Protein 1V72 (pdb70)

Solvent-accessible surface area: 14815 Å² total; per-residue (Å²): 192,105,53,49,60,33,3,24,11,3,94,96,33,51,28,4,98,78,0,46,110,16,40,101,156,42,73,85,62,184,46,35,69,96,16,102,15,154,19,3,36,7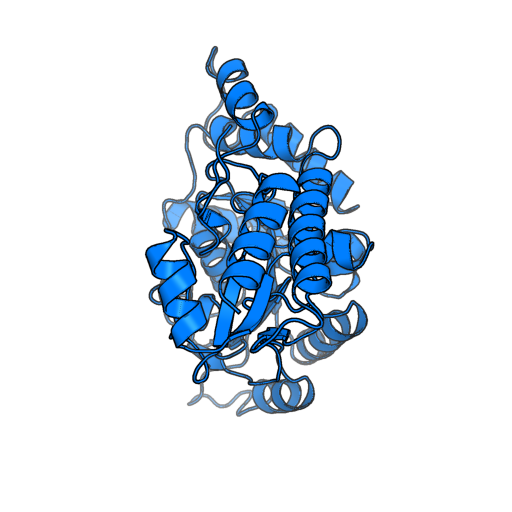1,0,86,144,39,0,37,126,38,0,109,108,118,13,66,4,13,5,0,46,65,24,41,2,0,4,0,1,0,0,1,11,23,11,49,62,167,0,2,0,1,0,12,42,47,5,54,6,57,83,96,13,140,28,10,0,66,152,32,3,102,50,2,108,23,23,49,0,94,12,114,56,8,38,12,55,44,82,97,0,114,66,41,2,154,56,132,102,67,49,134,166,43,44,38,20,12,0,0,5,0,12,0,2,0,31,42,3,16,2,2,58,60,115,65,0,79,24,3,3,79,14,2,169,95,45,104,11,15,0,0,0,6,0,24,21,0,1,3,0,5,31,54,62,66,21,28,20,0,73,0,0,62,110,6,18,4,39,0,0,4,0,2,0,44,46,4,0,2,84,48,0,9,0,0,0,0,14,53,57,93,31,19,94,63,0,48,157,68,25,110,218,38,67,35,40,34,52,140,4,36,60,14,0,0,11,0,20,10,0,15,52,114,81,5,10,30,89,4,0,122,104,2,19,60,5,0,94,111,0,7,66,13,0,127,78,40,45,34,20,44,38,55,69,63,12,77,1,2,3,1,23,0,114,1,72,65,77,8,15,87,35,0,68,191,34,43,8,27,17,79,69,71,157,91,31,120,54,13,0,34,0,3,1,10,20,49,22,45,38,120,2,0,58,49,0,5,64,46,0,107,129,30,74

Organism: Pseudomonas putida (NCBI:txid303)

Radius of gyration: 20.49 Å; Cα contacts (8 Å, |Δi|>4): 713; chains: 1; bounding box: 43×57×58 Å

CATH classification: 3.90.1150.10 (+1 more: 3.40.640.10)

Sequence (345 aa):
RPPALGFSSDNIAGASPEVAQALVKHSSGQAGPYGTDELTAQVKRKFCEIFERDVEVFLVPTGTAANALCLSAMTPPWGNIYCHPASHINNDECGAPEFFSNGAKLMTVDGPAAKLDIVRLRERTREKVGDVHTTQPACVSITQATEVGSIYTLDEIEAIGDVCKSSSLGLHMDGSRFANALVSLGCSPAEMTWKAGVDALSFGATKNGVLAAEAIVLFNTSLATEMSYRRKRAGHLSSKMRFLSAQIDAYLTDDLWLRNARKANAAAQRLAQGLEGLGGVEVLGGTEANILFCRLDSAMIDALLKAGFGFYHDRWGPNVVRFVTSFATTAEDVDHLLNQVRLAA

B-factor: mean 27.06, std 9.03, range [12.06, 64.71]

Secondary structure (DSSP, 8-state):
-----B-S-GGG----HHHHHHHHHTTSS---STT-SHHHHHHHHHHHHHHTS--EEEEES-HHHHHHHHHHTS--TTEEEEE-TTSHHHHSSTTHHHHHTTS-EEEE---GGG---HHHHHHHTTSSTT-TTS-EEEEEEEESS-TTS----HHHHHHHHHHHHHTT-EEEEEETTHHHHHHHHT--TTTTTGGGT--EEEE--GGGT-SS-EEEEESSGGGHHHHHHHHHHTT---SSTHHHHHHHHHHTSTTHHHHHHHHHHHHHHHHHHHHTT-TTEEEES---SSEEEEEE-HHHHHHHHHTT-B-B-SSSSTTEEEEE--TT--HHHHHHHHHHHHHT-

Nearest PDB structures (foldseek):
  1v72-assembly1_A  TM=1.003E+00  e=9.210E-71  Pseudomonas putida
  7yvr-assembly1_C  TM=9.903E-01  e=6.625E-50  Neptunomonas marina
  5vye-assembly1_C  TM=9.706E-01  e=5.895E-38  Pseudomonas putida
  1svv-assembly1_B  TM=9.310E-01  e=5.038E-29  Leishmania major
  8pum-assembly1_A  TM=8.779E-01  e=5.333E-22  Mus musculus

Foldseek 3Di:
DDFDQEFAALLVDAFDPLQVVLCVVPVDDDAFWLQPGDLSVVLQVLVCVQQVHNKDKDKFFDLLLLVLLVLLLFAALLAEEEAACPACCNPPSVNSNCVLNVHHYYDHAHDPPRFHDLVSLLVVQPPCDPPPVHRHYTAYEGEAVGPQQHHQALVRLLSVLCSCVVSVHAYEYSPLVVLQRCLLNVDGSNSSAVVSRHAWYFAHCSSQGFHTMIMIIGPVCVSVVVSVCSCVVVVTRGTHCVSNSSNSVSCSPPVNSNLLQCQLLVLQQLLVVLQPDAPQWAWDDDSSGNKTKIAGDPQLVVLSVVVVHHWDQPPDDHRITMGGGGSPNDNVSSVVSSVSSRVRD

Structure (mmCIF, N/CA/C/O backbone):
data_1V72
#
_entry.id   1V72
#
_cell.length_a   95.489
_cell.length_b   95.489
_cell.length_c   107.115
_cell.angle_alpha   90.00
_cell.angle_beta   90.00
_cell.angle_gamma   90.00
#
_symmetry.space_group_name_H-M   'P 42 21 2'
#
loop_
_entity.id
_entity.type
_entity.pdbx_description
1 polymer Aldolase
2 non-polymer 'ZINC ION'
3 non-polymer "PYRIDOXAL-5'-PHOSPHATE"
4 water water
#
loop_
_atom_site.group_PDB
_atom_site.id
_atom_site.type_symbol
_atom_site.label_atom_id
_atom_site.label_alt_id
_atom_site.label_comp_id
_atom_site.label_asym_id
_atom_site.label_entity_id
_atom_site.label_seq_id
_atom_site.pdbx_PDB_ins_code
_atom_site.Cartn_x
_atom_site.Cartn_y
_atom_site.Cartn_z
_atom_site.occupancy
_atom_site.B_iso_or_equiv
_atom_site.auth_seq_id
_atom_site.auth_comp_id
_atom_site.auth_asym_id
_atom_site.auth_atom_id
_atom_site.pdbx_PDB_model_num
ATOM 1 N N . ARG A 1 6 ? 76.023 86.255 72.698 1.00 40.45 6 ARG A N 1
ATOM 2 C CA . ARG A 1 6 ? 74.723 85.630 72.291 1.00 40.89 6 ARG A CA 1
ATOM 3 C C . ARG A 1 6 ? 73.803 85.540 73.508 1.00 39.94 6 ARG A C 1
ATOM 4 O O . ARG A 1 6 ? 74.247 85.209 74.615 1.00 39.96 6 ARG A O 1
ATOM 12 N N . PRO A 1 7 ? 72.513 85.864 73.336 1.00 37.97 7 PRO A N 1
ATOM 13 C CA . PRO A 1 7 ? 71.638 85.762 74.507 1.00 36.70 7 PRO A CA 1
ATOM 14 C C . PRO A 1 7 ? 71.419 84.277 74.820 1.00 35.27 7 PRO A C 1
ATOM 15 O O . PRO A 1 7 ? 71.631 83.419 73.966 1.00 34.98 7 PRO A O 1
ATOM 19 N N . PRO A 1 8 ? 71.008 83.955 76.052 1.00 33.86 8 PRO A N 1
ATOM 20 C CA . PRO A 1 8 ? 70.777 82.559 76.431 1.00 32.79 8 PRO A CA 1
ATOM 21 C C . PRO A 1 8 ? 69.595 81.945 75.679 1.00 32.42 8 PRO A C 1
ATOM 22 O O . PRO A 1 8 ? 68.558 82.595 75.502 1.00 31.97 8 PRO A O 1
ATOM 26 N N . ALA A 1 9 ? 69.757 80.697 75.241 1.00 31.42 9 ALA A N 1
ATOM 27 C CA . ALA A 1 9 ? 68.694 79.987 74.530 1.00 29.35 9 ALA A CA 1
ATOM 28 C C . ALA A 1 9 ? 67.679 79.486 75.566 1.00 28.95 9 ALA A C 1
ATOM 29 O O . ALA A 1 9 ? 67.996 78.642 76.410 1.00 28.41 9 ALA A O 1
ATOM 31 N N . LEU A 1 10 ? 66.460 80.011 75.497 1.00 26.28 10 LEU A N 1
ATOM 32 C CA . LEU A 1 10 ? 65.409 79.661 76.449 1.00 26.19 10 LEU A CA 1
ATOM 33 C C . LEU A 1 10 ? 64.617 78.379 76.162 1.00 25.68 10 LEU A C 1
ATOM 34 O O . LEU A 1 10 ? 63.758 77.988 76.953 1.00 25.73 10 LEU A O 1
ATOM 39 N N . GLY A 1 11 ? 64.911 77.714 75.051 1.00 25.26 11 GLY A N 1
ATOM 40 C CA . GLY A 1 11 ? 64.186 76.495 74.730 1.00 25.14 11 GLY A CA 1
ATOM 41 C C . GLY A 1 11 ? 64.812 75.203 75.237 1.00 23.95 11 GLY A C 1
ATOM 42 O O . GLY A 1 11 ? 65.970 74.915 74.951 1.00 24.76 11 GLY A O 1
ATOM 43 N N . PHE A 1 12 ? 64.041 74.428 75.996 1.00 25.19 12 PHE A N 1
ATOM 44 C CA . PHE A 1 12 ? 64.502 73.138 76.521 1.00 25.99 12 PHE A CA 1
ATOM 45 C C . PHE A 1 12 ? 63.418 72.081 76.301 1.00 25.99 12 PHE A C 1
ATOM 46 O O . PHE A 1 12 ? 63.409 71.044 76.967 1.00 25.98 12 PHE A O 1
ATOM 54 N N . SER A 1 13 ? 62.502 72.347 75.373 1.00 25.30 13 SER A N 1
ATOM 55 C CA . SER A 1 13 ? 61.416 71.414 75.089 1.00 25.41 13 SER A CA 1
ATOM 56 C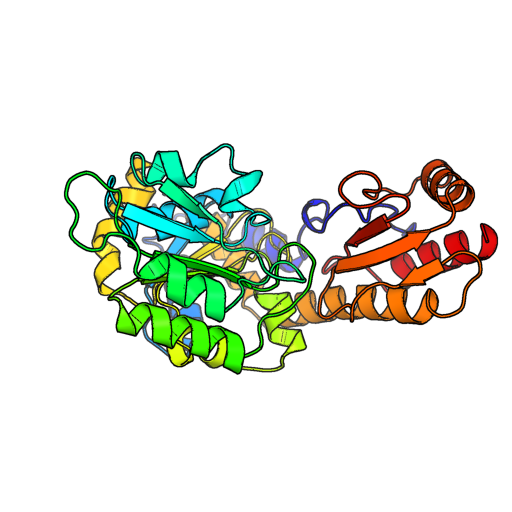 C . SER A 1 13 ? 61.929 70.074 74.568 1.00 24.08 13 SER A C 1
ATOM 57 O O . SER A 1 13 ? 61.488 69.017 75.001 1.00 24.93 13 SER A O 1
ATOM 60 N N . SER A 1 14 ? 62.869 70.133 73.636 1.00 23.96 14 SER A N 1
ATOM 61 C CA . SER A 1 14 ? 63.435 68.937 73.039 1.00 23.95 14 SER A CA 1
ATOM 62 C C . SER A 1 14 ? 64.704 69.318 72.304 1.00 23.63 14 SER A C 1
ATOM 63 O O . SER A 1 14 ? 64.957 70.500 72.071 1.00 25.48 14 SER A O 1
ATOM 66 N N . ASP A 1 15 ? 65.508 68.330 71.938 1.00 22.63 15 ASP A N 1
ATOM 67 C CA . ASP A 1 15 ? 66.715 68.625 71.186 1.00 22.81 15 ASP A CA 1
ATOM 68 C C . ASP A 1 15 ? 66.367 68.863 69.716 1.00 22.91 15 ASP A C 1
ATOM 69 O O . ASP A 1 15 ? 67.213 69.288 68.933 1.00 21.97 15 ASP A O 1
ATOM 74 N N . ASN A 1 16 ? 65.113 68.617 69.346 1.00 22.23 16 ASN A N 1
ATOM 75 C CA . ASN A 1 16 ? 64.705 68.811 67.956 1.00 23.63 16 ASN A CA 1
ATOM 76 C C . ASN A 1 16 ? 64.489 70.272 67.560 1.00 23.95 16 ASN A C 1
ATOM 77 O O . ASN A 1 16 ? 64.150 70.563 66.414 1.00 23.16 16 ASN A O 1
ATOM 82 N N . ILE A 1 17 ? 64.698 71.192 68.500 1.00 24.18 17 ILE A N 1
ATOM 83 C CA . ILE A 1 17 ? 64.538 72.611 68.202 1.00 23.61 17 ILE A CA 1
ATOM 84 C C . ILE A 1 17 ? 65.878 73.220 67.802 1.00 24.57 17 ILE A C 1
ATOM 85 O O . ILE A 1 17 ? 65.925 74.317 67.262 1.00 24.62 17 ILE A O 1
ATOM 90 N N . ALA A 1 18 ? 66.966 72.500 68.058 1.00 24.69 18 ALA A N 1
ATOM 91 C CA . ALA A 1 18 ? 68.303 72.991 67.723 1.00 24.97 18 ALA A CA 1
ATOM 92 C C . ALA A 1 18 ? 68.596 72.903 66.229 1.00 25.70 18 ALA A C 1
ATOM 93 O O . ALA A 1 18 ? 67.944 72.159 65.499 1.00 25.75 18 ALA A O 1
ATOM 95 N N . GLY A 1 19 ? 69.587 73.665 65.781 1.00 25.53 19 GLY A N 1
ATOM 96 C CA . GLY A 1 19 ? 69.946 73.665 64.376 1.00 24.49 19 GLY A CA 1
ATOM 97 C C . GLY A 1 19 ? 70.913 72.561 64.001 1.00 25.83 19 GLY A C 1
ATOM 98 O O . GLY A 1 19 ? 70.678 71.388 64.280 1.00 25.95 19 GLY A O 1
ATOM 99 N N . ALA A 1 20 ? 72.008 72.934 63.358 1.00 25.31 20 ALA A N 1
ATOM 100 C CA . ALA A 1 20 ? 73.000 71.956 62.943 1.00 26.43 20 ALA A CA 1
ATOM 101 C C . ALA A 1 20 ? 74.399 72.490 63.159 1.00 27.62 20 ALA A C 1
ATOM 102 O O . ALA A 1 20 ? 74.642 73.685 63.020 1.00 27.11 20 ALA A O 1
ATOM 104 N N . SER A 1 21 ? 75.321 71.596 63.490 1.00 27.36 21 SER A N 1
ATOM 105 C CA . SER A 1 21 ? 76.704 72.000 63.678 1.00 28.58 21 SER A CA 1
ATOM 106 C C . SER A 1 21 ? 77.128 72.708 62.388 1.00 28.12 21 SER A C 1
ATOM 107 O O . SER A 1 21 ? 76.782 72.274 61.286 1.00 27.58 21 SER A O 1
ATOM 110 N N . PRO A 1 22 ? 77.886 73.806 62.512 1.00 28.15 22 PRO A N 1
ATOM 111 C CA . PRO A 1 22 ? 78.342 74.561 61.346 1.00 27.39 22 PRO A CA 1
ATOM 112 C C . PRO A 1 22 ? 79.053 73.702 60.314 1.00 27.30 22 PRO A C 1
ATOM 113 O O . PRO A 1 22 ? 79.007 74.008 59.123 1.00 26.31 22 PRO A O 1
ATOM 117 N N . GLU A 1 23 ? 79.705 72.629 60.763 1.00 25.65 23 GLU A N 1
ATOM 118 C CA . GLU A 1 23 ? 80.412 71.751 59.837 1.00 26.05 23 GLU A CA 1
ATOM 119 C C . GLU A 1 23 ? 79.438 71.028 58.903 1.00 26.09 23 GLU A C 1
ATOM 120 O O . GLU A 1 23 ? 79.790 70.678 57.784 1.00 26.05 23 GLU A O 1
ATOM 126 N N . VAL A 1 24 ? 78.216 70.795 59.361 1.00 25.90 24 VAL A N 1
ATOM 127 C CA . VAL A 1 24 ? 77.258 70.088 58.528 1.00 26.18 24 VAL A CA 1
ATOM 128 C C . VAL A 1 24 ? 76.806 70.966 57.369 1.00 25.32 24 VAL A C 1
ATOM 129 O O . VAL A 1 24 ? 76.908 70.571 56.210 1.00 24.49 24 VAL A O 1
ATOM 133 N N . ALA A 1 25 ? 76.326 72.165 57.680 1.00 24.91 25 ALA A N 1
ATOM 134 C CA . ALA A 1 25 ? 75.874 73.077 56.639 1.00 25.74 25 ALA A CA 1
ATOM 135 C C . ALA A 1 25 ? 76.984 73.356 55.623 1.00 26.37 25 ALA A C 1
ATOM 136 O O . ALA A 1 25 ? 76.732 73.440 54.422 1.00 25.84 25 ALA A O 1
ATOM 138 N N . GLN A 1 26 ? 78.219 73.481 56.102 1.00 27.37 26 GLN A N 1
ATOM 139 C CA . GLN A 1 26 ? 79.347 73.760 55.215 1.00 27.36 26 GLN A CA 1
ATOM 140 C C . GLN A 1 26 ? 79.658 72.567 54.313 1.00 27.16 26 GLN A C 1
ATOM 141 O O . GLN A 1 26 ? 80.162 72.729 53.200 1.00 26.66 26 GLN A O 1
ATOM 147 N N . ALA A 1 27 ? 79.361 71.365 54.793 1.00 26.28 27 ALA A N 1
ATOM 148 C CA . ALA A 1 27 ? 79.587 70.179 53.983 1.00 26.30 27 ALA A CA 1
ATOM 149 C C . ALA A 1 27 ? 78.611 70.230 52.802 1.00 25.78 27 ALA A C 1
ATOM 150 O O . ALA A 1 27 ? 78.946 69.851 51.679 1.00 25.39 27 ALA A O 1
ATOM 152 N N . LEU A 1 28 ? 77.404 70.721 53.061 1.00 26.69 28 LEU A N 1
ATOM 153 C CA . LEU A 1 28 ? 76.397 70.815 52.014 1.00 27.21 28 LEU A CA 1
ATOM 154 C C . LEU A 1 28 ? 76.838 71.835 50.970 1.00 27.61 28 LEU A C 1
ATOM 155 O O . LEU A 1 28 ? 76.630 71.637 49.773 1.00 26.70 28 LEU A O 1
ATOM 160 N N . VAL A 1 2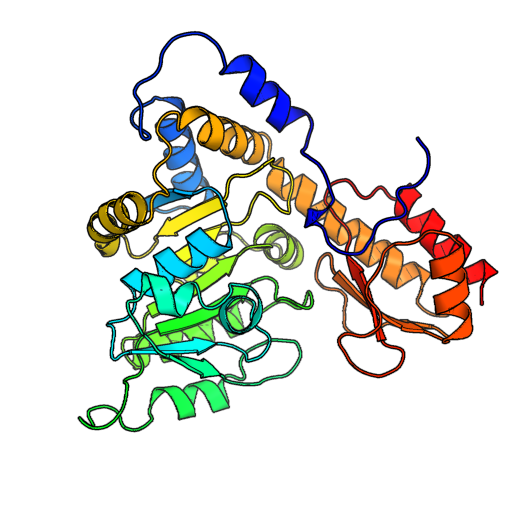9 ? 77.458 72.917 51.432 1.00 27.52 29 VAL A N 1
ATOM 161 C CA . VAL A 1 29 ? 77.948 73.955 50.536 1.00 27.13 29 VAL A CA 1
ATOM 162 C C . VAL A 1 29 ? 78.996 73.354 49.617 1.00 26.60 29 VAL A C 1
ATOM 163 O O . VAL A 1 29 ? 78.935 73.514 48.397 1.00 25.41 29 VAL A O 1
ATOM 167 N N . LYS A 1 30 ? 79.959 72.662 50.218 1.00 27.07 30 LYS A N 1
ATOM 168 C CA . LYS A 1 30 ? 81.036 72.041 49.467 1.00 28.63 30 LYS A CA 1
ATOM 169 C C . LYS A 1 30 ? 80.528 71.066 48.430 1.00 29.47 30 LYS A C 1
ATOM 170 O O . LYS A 1 30 ? 81.060 70.991 47.319 1.00 28.56 30 LYS A O 1
ATOM 176 N N . HIS A 1 31 ? 79.495 70.316 48.794 1.00 30.08 31 HIS A N 1
ATOM 177 C CA . HIS A 1 31 ? 78.952 69.316 47.897 1.00 31.94 31 HIS A CA 1
ATOM 178 C C . HIS A 1 31 ? 77.777 69.742 47.028 1.00 32.54 31 HIS A C 1
ATOM 179 O O . HIS A 1 31 ? 77.125 68.900 46.422 1.00 34.43 31 HIS A O 1
ATOM 186 N N . SER A 1 32 ? 77.519 71.042 46.943 1.00 32.70 32 SER A N 1
ATOM 187 C CA . SER A 1 32 ? 76.412 71.541 46.127 1.00 32.18 32 SER A CA 1
ATOM 188 C C . SER A 1 32 ? 76.753 71.753 44.653 1.00 31.28 32 SER A C 1
ATOM 189 O O . SER A 1 32 ? 75.862 72.010 43.840 1.00 30.98 32 SER A O 1
ATOM 192 N N . SER A 1 33 ? 78.033 71.640 44.309 1.00 30.08 33 SER A N 1
ATOM 193 C CA . SER A 1 33 ? 78.471 71.836 42.928 1.00 29.68 33 SER A CA 1
ATOM 194 C C . SER A 1 33 ? 78.789 70.527 42.215 1.00 28.35 33 SER A C 1
ATOM 195 O O . SER A 1 33 ? 78.903 69.471 42.840 1.00 28.02 33 SER A O 1
ATOM 198 N N . GLY A 1 34 ? 78.935 70.609 40.897 1.00 26.66 34 GLY A N 1
ATOM 199 C CA . GLY A 1 34 ? 79.251 69.431 40.119 1.00 25.52 34 GLY A CA 1
ATOM 200 C C . GLY A 1 34 ? 78.074 68.487 39.983 1.00 25.50 34 GLY A C 1
ATOM 201 O O . GLY A 1 34 ? 76.957 68.795 40.412 1.00 26.58 34 GLY A O 1
ATOM 202 N N . GLN A 1 35 ? 78.330 67.336 39.377 1.00 24.32 35 GLN A N 1
ATOM 203 C CA . GLN A 1 35 ? 77.309 66.320 39.160 1.00 24.78 35 GLN A CA 1
ATOM 204 C C . GLN A 1 35 ? 77.645 65.076 39.994 1.00 26.08 35 GLN A C 1
ATOM 205 O O . GLN A 1 35 ? 78.797 64.874 40.393 1.00 27.07 35 GLN A O 1
ATOM 211 N N . ALA A 1 36 ? 76.642 64.242 40.254 1.00 25.07 36 ALA A N 1
ATOM 212 C CA . ALA A 1 36 ? 76.842 63.026 41.042 1.00 23.51 36 ALA A CA 1
ATOM 213 C C . ALA A 1 36 ? 75.749 62.013 40.749 1.00 23.66 36 ALA A C 1
ATOM 214 O O . ALA A 1 36 ? 74.582 62.380 40.612 1.00 23.75 36 ALA A O 1
ATOM 216 N N . GLY A 1 37 ? 76.128 60.741 40.651 1.00 23.91 37 GLY A N 1
ATOM 217 C CA . GLY A 1 37 ? 75.148 59.698 40.402 1.00 21.76 37 GLY A CA 1
ATOM 218 C C . GLY A 1 37 ? 74.054 59.835 41.446 1.00 20.72 37 GLY A C 1
ATOM 219 O O . GLY A 1 37 ? 74.351 60.163 42.594 1.00 21.55 37 GLY A O 1
ATOM 220 N N . PRO A 1 38 ? 72.785 59.602 41.085 1.00 19.85 38 PRO A N 1
ATOM 221 C CA . PRO A 1 38 ? 71.676 59.722 42.039 1.00 19.30 38 PRO A CA 1
ATOM 222 C C . PRO A 1 38 ? 71.398 58.462 42.861 1.00 18.10 38 PRO A C 1
ATOM 223 O O . PRO A 1 38 ? 72.038 57.432 42.679 1.00 16.6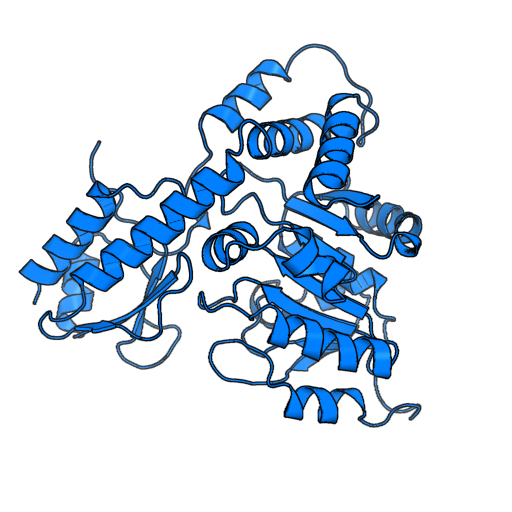9 38 PRO A O 1
ATOM 227 N N . TYR A 1 39 ? 70.441 58.578 43.777 1.00 19.16 39 TYR A N 1
ATOM 228 C CA . TYR A 1 39 ? 69.994 57.474 44.623 1.00 19.97 39 TYR A CA 1
ATOM 229 C C . TYR A 1 39 ? 71.060 56.687 45.377 1.00 22.14 39 TYR A C 1
ATOM 230 O O . TYR A 1 39 ? 70.939 55.466 45.542 1.00 23.05 39 TYR A O 1
ATOM 239 N N . GLY A 1 40 ? 72.091 57.388 45.843 1.00 21.87 40 GLY A N 1
ATOM 240 C CA . GLY A 1 40 ? 73.159 56.743 46.590 1.00 23.68 40 GLY A CA 1
ATOM 241 C C . GLY A 1 40 ? 74.247 56.063 45.775 1.00 23.69 40 GLY A C 1
ATOM 242 O O . GLY A 1 40 ? 75.030 55.288 46.315 1.00 25.27 40 GLY A O 1
ATOM 243 N N . THR A 1 41 ? 74.314 56.346 44.480 1.00 24.01 41 THR A N 1
ATOM 244 C CA . THR A 1 41 ? 75.322 55.728 43.633 1.00 24.30 41 THR A CA 1
ATOM 245 C C . THR A 1 41 ? 76.560 56.616 43.465 1.00 25.29 41 THR A C 1
ATOM 246 O O . THR A 1 41 ? 77.375 56.376 42.583 1.00 27.45 41 THR A O 1
ATOM 250 N N . ASP A 1 42 ? 76.696 57.628 44.317 1.00 24.35 42 ASP A N 1
ATOM 251 C CA . ASP A 1 42 ? 77.828 58.555 44.269 1.00 25.75 42 ASP A CA 1
ATOM 252 C C . ASP A 1 42 ? 78.933 58.144 45.247 1.00 26.91 42 ASP A C 1
ATOM 253 O O . ASP A 1 42 ? 78.723 57.311 46.133 1.00 24.93 42 ASP A O 1
ATOM 258 N N . GLU A 1 43 ? 80.099 58.767 45.104 1.00 26.58 43 GLU A N 1
ATOM 259 C CA . GLU A 1 43 ? 81.243 58.467 45.955 1.00 27.37 43 GLU A CA 1
ATOM 260 C C . GLU A 1 43 ? 81.092 58.860 47.422 1.00 26.44 43 GLU A C 1
ATOM 261 O O . GLU A 1 43 ? 81.499 58.119 48.301 1.00 27.64 43 GLU A O 1
ATOM 267 N N . LEU A 1 44 ? 80.516 60.022 47.691 1.00 25.53 44 LEU A N 1
ATOM 268 C CA . LEU A 1 44 ? 80.352 60.457 49.074 1.00 26.19 44 LEU A CA 1
ATOM 269 C C . LEU A 1 44 ? 79.562 59.409 49.859 1.00 27.07 44 LEU A C 1
ATOM 270 O O . LEU A 1 44 ? 79.954 59.006 50.959 1.00 26.17 44 LEU A O 1
ATOM 275 N N . THR A 1 45 ? 78.454 58.965 49.277 1.00 25.66 45 THR A N 1
ATOM 276 C CA . THR A 1 45 ? 77.615 57.955 49.904 1.00 23.95 45 THR A CA 1
ATOM 277 C C . THR A 1 45 ? 78.431 56.691 50.172 1.00 23.52 45 THR A C 1
ATOM 278 O O . THR A 1 45 ? 78.333 56.102 51.244 1.00 23.76 45 THR A O 1
ATOM 282 N N . ALA A 1 46 ? 79.229 56.272 49.194 1.00 23.34 46 ALA A N 1
ATOM 283 C CA . ALA A 1 46 ? 80.060 55.091 49.366 1.00 24.86 46 ALA A CA 1
ATOM 284 C C . ALA A 1 46 ? 81.022 55.329 50.531 1.00 25.96 46 ALA A C 1
ATOM 285 O O . ALA A 1 46 ? 81.247 54.445 51.358 1.00 27.51 46 ALA A O 1
ATOM 287 N N . GLN A 1 47 ? 81.587 56.530 50.594 1.00 25.64 47 GLN A N 1
ATOM 288 C CA . GLN A 1 47 ? 82.506 56.880 51.668 1.00 27.44 47 GLN A CA 1
ATOM 289 C C . GLN A 1 47 ? 81.819 56.728 53.021 1.00 26.29 47 GLN A C 1
ATOM 290 O O . GLN A 1 47 ? 82.367 56.129 53.941 1.00 25.84 47 GLN A O 1
ATOM 296 N N . VAL A 1 48 ? 80.617 57.278 53.136 1.00 24.46 48 VAL A N 1
ATOM 297 C CA . VAL A 1 48 ? 79.869 57.201 54.381 1.00 24.32 48 VAL A CA 1
ATOM 298 C C . VAL A 1 48 ? 79.623 55.757 54.797 1.00 24.59 48 VAL A C 1
ATOM 299 O O . VAL A 1 48 ? 79.777 55.409 55.966 1.00 26.42 48 VAL A O 1
ATOM 303 N N . LYS A 1 49 ? 79.247 54.913 53.844 1.00 25.68 49 LYS A N 1
ATOM 304 C CA . LYS A 1 49 ? 79.006 53.510 54.151 1.00 27.13 49 LYS A CA 1
ATOM 305 C C . LYS A 1 49 ? 80.277 52.853 54.702 1.00 27.95 49 LYS A C 1
ATOM 306 O O . LYS A 1 49 ? 80.212 52.061 55.646 1.00 26.03 49 LYS A O 1
ATOM 312 N N . ARG A 1 50 ? 81.431 53.191 54.125 1.00 27.30 50 ARG A N 1
ATOM 313 C CA . ARG A 1 50 ? 82.694 52.632 54.594 1.00 28.06 50 ARG A CA 1
ATOM 314 C C . ARG A 1 50 ? 82.936 53.097 56.021 1.00 26.98 50 ARG A C 1
ATOM 315 O O . ARG A 1 50 ? 83.464 52.354 56.844 1.00 28.09 50 ARG A O 1
ATOM 323 N N . LYS A 1 51 ? 82.535 54.326 56.320 1.00 26.01 51 LYS A N 1
ATOM 324 C CA . LYS A 1 51 ? 82.711 54.854 57.661 1.00 25.62 51 LYS A CA 1
ATOM 325 C C . LYS A 1 51 ? 81.858 54.103 58.673 1.00 25.52 51 LYS A C 1
ATOM 326 O O . LYS A 1 51 ? 82.293 53.893 59.803 1.00 25.81 51 LYS A O 1
ATOM 332 N N . PHE A 1 52 ? 80.652 53.693 58.277 1.00 23.54 52 PHE A N 1
ATOM 333 C CA . PHE A 1 52 ? 79.803 52.955 59.201 1.00 24.15 52 PHE A CA 1
ATOM 334 C C . PHE A 1 52 ? 80.412 51.600 59.511 1.00 23.60 52 PHE A C 1
ATOM 335 O O . PHE A 1 52 ? 80.323 51.121 60.643 1.00 25.36 52 PHE A O 1
ATOM 343 N N . CYS A 1 53 ? 81.034 50.985 58.510 1.00 24.00 53 CYS A N 1
ATOM 344 C CA . CYS A 1 53 ? 81.670 49.688 58.698 1.00 24.26 53 CYS A CA 1
ATOM 345 C C . CYS A 1 53 ? 82.842 49.824 59.685 1.00 25.52 53 CYS A C 1
ATOM 346 O O . CYS A 1 53 ? 83.024 48.986 60.570 1.00 24.48 53 CYS A O 1
ATOM 349 N N . GLU A 1 54 ? 83.627 50.887 59.542 1.00 27.79 54 GLU A N 1
ATOM 350 C CA . GLU A 1 54 ? 84.755 51.133 60.444 1.00 28.73 54 GLU A CA 1
ATOM 351 C C . GLU A 1 54 ? 84.223 51.357 61.858 1.00 28.00 54 GLU A C 1
ATOM 352 O O . GLU A 1 54 ? 84.605 50.670 62.800 1.00 28.21 54 GLU A O 1
ATOM 358 N N . ILE A 1 55 ? 83.333 52.329 61.992 1.00 26.87 55 ILE A N 1
ATOM 359 C CA . ILE A 1 55 ? 82.739 52.670 63.277 1.00 26.94 55 ILE A CA 1
ATOM 360 C C . ILE A 1 55 ? 82.116 51.470 64.006 1.00 26.49 55 ILE A C 1
ATOM 361 O O . ILE A 1 55 ? 82.260 51.336 65.22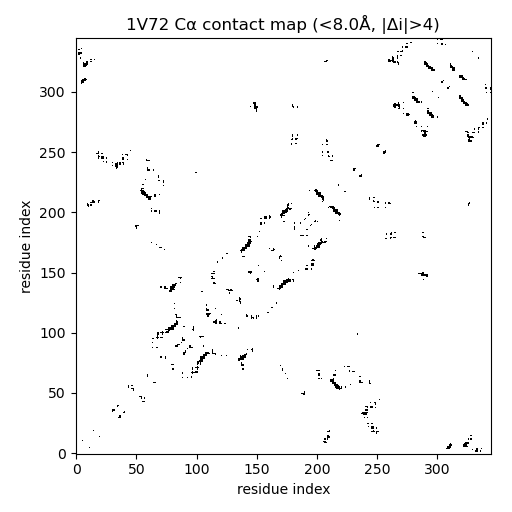5 1.00 25.87 55 ILE A O 1
ATOM 366 N N . PHE A 1 56 ? 81.430 50.601 63.270 1.00 25.24 56 PHE A N 1
ATOM 367 C CA . PHE A 1 56 ? 80.802 49.432 63.886 1.00 24.55 56 PHE A CA 1
ATOM 368 C C . PHE A 1 56 ? 81.658 48.159 63.851 1.00 24.82 56 PHE A C 1
ATOM 369 O O . PHE A 1 56 ? 81.217 47.094 64.287 1.00 23.37 56 PHE A O 1
ATOM 377 N N . GLU A 1 57 ? 82.882 48.283 63.343 1.00 24.44 57 GLU A N 1
ATOM 378 C CA . GLU A 1 57 ? 83.826 47.169 63.267 1.00 25.72 57 GLU A CA 1
ATOM 379 C C . GLU A 1 57 ? 83.196 45.935 62.636 1.00 26.84 57 GLU A C 1
ATOM 380 O O . GLU A 1 57 ? 83.418 44.809 63.090 1.00 24.82 57 GLU A O 1
ATOM 386 N N . ARG A 1 58 ? 82.420 46.147 61.581 1.00 26.52 58 ARG A N 1
ATOM 387 C CA . ARG A 1 58 ? 81.743 45.045 60.919 1.00 27.52 58 ARG A CA 1
ATOM 388 C C . ARG A 1 58 ? 81.123 45.498 59.596 1.00 27.05 58 ARG A C 1
ATOM 389 O O . ARG A 1 58 ? 80.797 46.672 59.419 1.00 24.98 58 ARG A O 1
ATOM 397 N N . ASP A 1 59 ? 80.978 44.566 58.664 1.00 27.09 59 ASP A N 1
ATOM 398 C CA . ASP A 1 59 ? 80.350 44.892 57.398 1.00 28.49 59 ASP A CA 1
ATOM 399 C C . ASP A 1 59 ? 78.875 45.054 57.735 1.00 28.32 59 ASP A C 1
ATOM 400 O O . ASP A 1 59 ? 78.223 44.107 58.181 1.00 28.04 59 ASP A O 1
ATOM 405 N N . VAL A 1 60 ? 78.359 46.261 57.560 1.00 25.41 60 VAL A N 1
ATOM 406 C CA . VAL A 1 60 ? 76.963 46.524 57.836 1.00 24.82 60 VAL A CA 1
ATOM 407 C C . VAL A 1 60 ? 76.348 47.156 56.595 1.00 24.81 60 VAL A C 1
ATOM 408 O O . VAL A 1 60 ? 77.066 47.696 55.755 1.00 23.67 60 VAL A O 1
ATOM 412 N N . GLU A 1 61 ? 75.026 47.075 56.482 1.00 24.23 61 GLU A N 1
ATOM 413 C CA . GLU A 1 61 ? 74.303 47.674 55.364 1.00 23.66 61 GLU A CA 1
ATOM 414 C C . GLU A 1 61 ? 73.701 48.975 55.870 1.00 22.99 61 GLU A C 1
ATOM 415 O O . GLU A 1 61 ? 73.072 49.007 56.930 1.00 23.56 61 GLU A O 1
ATOM 421 N N . VAL A 1 62 ? 73.887 50.045 55.110 1.00 21.19 62 VAL A N 1
ATOM 422 C CA . VAL A 1 62 ? 73.390 51.352 55.510 1.00 19.79 62 VAL A CA 1
ATOM 423 C C . VAL A 1 62 ? 72.395 51.951 54.521 1.00 20.01 62 VAL A C 1
ATOM 424 O O . VAL A 1 62 ? 72.600 51.890 53.315 1.00 18.68 62 VAL A O 1
ATOM 428 N N . PHE A 1 63 ? 71.324 52.536 55.050 1.00 19.13 63 PHE A N 1
ATOM 429 C CA . PHE A 1 63 ? 70.300 53.173 54.228 1.00 19.87 63 PHE A CA 1
ATOM 430 C C . PHE A 1 63 ? 69.938 54.518 54.865 1.00 20.73 63 PHE A C 1
ATOM 431 O O . PHE A 1 63 ? 69.251 54.564 55.887 1.00 20.00 63 PHE A O 1
ATOM 439 N N . LEU A 1 64 ? 70.406 55.613 54.268 1.00 21.06 64 LEU A N 1
ATOM 440 C CA . LEU A 1 64 ? 70.116 56.936 54.808 1.00 19.85 64 LEU A CA 1
ATOM 441 C C . LEU A 1 64 ? 68.688 57.328 54.453 1.00 19.58 64 LEU A C 1
ATOM 442 O O . LEU A 1 64 ? 68.264 57.176 53.309 1.00 18.72 64 LEU A O 1
ATOM 447 N N . VAL A 1 65 ? 67.946 57.812 55.445 1.00 18.18 65 VAL A N 1
ATOM 448 C CA . VAL A 1 65 ? 66.562 58.225 55.242 1.00 18.62 65 VAL A CA 1
ATOM 449 C C . VAL A 1 65 ? 66.317 59.590 55.891 1.00 19.20 65 VAL A C 1
ATOM 450 O O . VAL A 1 65 ? 67.078 60.021 56.752 1.00 19.19 65 VAL A O 1
ATOM 454 N N . PRO A 1 66 ? 65.242 60.283 55.485 1.00 19.50 66 PRO A N 1
ATOM 455 C CA . PRO A 1 66 ? 64.865 61.607 55.995 1.00 18.52 66 PRO A CA 1
ATOM 456 C C . PRO A 1 66 ? 64.505 61.770 57.469 1.00 18.42 66 PRO A C 1
ATOM 457 O O . PRO A 1 66 ? 64.863 62.774 58.071 1.00 18.46 66 PRO A O 1
ATOM 461 N N . THR A 1 67 ? 63.797 60.802 58.047 1.00 17.92 67 THR A N 1
ATOM 462 C CA . THR A 1 67 ? 63.371 60.916 59.439 1.00 18.05 67 THR A CA 1
ATOM 463 C C . THR A 1 67 ? 63.569 59.659 60.285 1.00 17.49 67 THR A C 1
ATOM 464 O O . THR A 1 67 ? 63.766 58.558 59.764 1.00 18.00 67 THR A O 1
ATOM 468 N N . GLY A 1 68 ? 63.489 59.846 61.599 1.00 17.62 68 GLY A N 1
ATOM 469 C CA . GLY A 1 68 ? 63.635 58.747 62.534 1.00 17.27 68 GLY A CA 1
ATOM 470 C C . GLY A 1 68 ? 62.405 57.861 62.497 1.00 17.36 68 GLY A C 1
ATOM 471 O O . GLY A 1 68 ? 62.502 56.661 62.725 1.00 17.26 68 GLY A O 1
ATOM 472 N N . THR A 1 69 ? 61.246 58.458 62.215 1.00 16.99 69 THR A N 1
ATOM 473 C CA . THR A 1 69 ? 60.005 57.703 62.128 1.00 16.00 69 THR A CA 1
ATOM 474 C C . THR A 1 69 ? 60.117 56.742 60.953 1.00 17.14 69 THR A C 1
ATOM 475 O O . THR A 1 69 ? 59.727 55.582 61.060 1.00 18.85 69 THR A O 1
ATOM 479 N N . ALA A 1 70 ? 60.665 57.216 59.839 1.00 16.07 70 ALA A N 1
ATOM 480 C CA . ALA A 1 70 ? 60.838 56.365 58.664 1.00 16.27 70 ALA A CA 1
ATOM 481 C C . ALA A 1 70 ? 61.840 55.246 58.956 1.00 16.56 70 ALA A C 1
ATOM 482 O O . ALA A 1 70 ? 61.620 54.097 58.585 1.00 18.11 70 ALA A O 1
ATOM 484 N N . ALA A 1 71 ? 62.940 55.588 59.620 1.00 16.81 71 ALA A N 1
ATOM 485 C CA . ALA A 1 71 ? 63.966 54.603 59.952 1.00 16.33 71 ALA A CA 1
ATOM 486 C C . ALA A 1 71 ? 63.371 53.464 60.785 1.00 14.80 71 ALA A C 1
ATOM 487 O O . ALA A 1 71 ? 63.626 52.292 60.523 1.00 14.52 71 ALA A O 1
ATOM 489 N N . ASN A 1 72 ? 62.575 53.834 61.784 1.00 16.14 72 ASN A N 1
ATOM 490 C CA . ASN A 1 72 ? 61.931 52.876 62.677 1.00 16.82 72 ASN A CA 1
ATOM 491 C C . ASN A 1 72 ? 60.966 51.966 61.920 1.00 16.09 72 ASN A C 1
ATOM 492 O O . ASN A 1 72 ? 61.097 50.744 61.947 1.00 17.18 72 ASN A O 1
ATOM 497 N N . ALA A 1 73 ? 59.997 52.579 61.249 1.00 15.16 73 ALA A N 1
ATOM 498 C CA . ALA A 1 73 ? 58.987 51.848 60.501 1.00 15.85 73 ALA A CA 1
ATOM 499 C C . ALA A 1 73 ? 59.592 50.911 59.461 1.00 14.82 73 ALA A C 1
ATOM 500 O O . ALA A 1 73 ? 59.155 49.775 59.327 1.00 15.72 73 ALA A O 1
ATOM 502 N N . LEU A 1 74 ? 60.598 51.386 58.732 1.00 12.55 74 LEU A N 1
ATOM 503 C CA . LEU A 1 74 ? 61.251 50.563 57.722 1.00 14.51 74 LEU A CA 1
ATOM 504 C C . LEU A 1 74 ? 61.935 49.348 58.346 1.00 14.71 74 LEU A C 1
ATOM 505 O O . LEU A 1 74 ? 61.788 48.228 57.853 1.00 16.26 74 LEU A O 1
ATOM 510 N N . CYS A 1 75 ? 62.680 49.574 59.427 1.00 16.01 75 CYS A N 1
ATOM 511 C CA . CYS A 1 75 ? 63.375 48.495 60.126 1.00 15.51 75 CYS A CA 1
ATOM 512 C C . CYS A 1 75 ? 62.399 47.423 60.573 1.00 14.79 75 CYS A C 1
ATOM 513 O O . CYS A 1 75 ? 62.588 46.240 60.297 1.00 16.34 75 CYS A O 1
ATOM 516 N N . LEU A 1 76 ? 61.356 47.857 61.269 1.00 14.89 76 LEU A N 1
ATOM 517 C CA . LEU A 1 76 ? 60.346 46.955 61.796 1.00 14.62 76 LEU A CA 1
ATOM 518 C C . LEU A 1 76 ? 59.549 46.229 60.717 1.00 15.46 76 LEU A C 1
ATOM 519 O O . LEU A 1 76 ? 59.195 45.072 60.893 1.00 15.00 76 LEU A O 1
ATOM 524 N N . SER A 1 77 ? 59.281 46.898 59.599 1.00 15.09 77 SER A N 1
ATOM 525 C CA . SER A 1 77 ? 58.518 46.282 58.512 1.00 15.21 77 SER A CA 1
ATOM 526 C C . SER A 1 77 ? 59.267 45.104 57.890 1.00 15.59 77 SER A C 1
ATOM 527 O O . SER A 1 77 ? 58.660 44.184 57.343 1.00 15.53 77 SER A O 1
ATOM 530 N N . ALA A 1 78 ? 60.590 45.134 57.971 1.00 16.44 78 ALA A N 1
ATOM 531 C CA . ALA A 1 78 ? 61.384 44.054 57.410 1.00 17.07 78 ALA A CA 1
ATOM 532 C C . ALA A 1 78 ? 61.623 42.947 58.439 1.00 17.23 78 ALA A C 1
ATOM 533 O O . ALA A 1 78 ? 62.228 41.929 58.122 1.00 17.24 78 ALA A O 1
ATOM 535 N N . MET A 1 79 ? 61.144 43.139 59.664 1.00 16.35 79 MET A N 1
ATOM 536 C CA . MET A 1 79 ? 61.361 42.149 60.712 1.00 17.96 79 MET A CA 1
ATOM 537 C C . MET A 1 79 ? 60.075 41.505 61.227 1.00 18.09 79 MET A C 1
ATOM 538 O O . MET A 1 79 ? 60.093 40.747 62.196 1.00 17.20 79 MET A O 1
ATOM 543 N N . THR A 1 80 ? 58.958 41.802 60.581 1.00 17.01 80 THR A N 1
ATOM 544 C CA . THR A 1 80 ? 57.702 41.215 61.008 1.00 18.11 80 THR A CA 1
ATOM 545 C C . THR A 1 80 ? 56.703 41.057 59.877 1.00 18.18 80 THR A C 1
ATOM 546 O O . THR A 1 80 ? 56.614 41.900 58.985 1.00 17.88 80 THR A O 1
ATOM 550 N N . PRO A 1 81 ? 55.966 39.942 59.878 1.00 17.61 81 PRO A N 1
ATOM 551 C CA . PRO A 1 81 ? 54.978 39.761 58.819 1.00 17.14 81 PRO A CA 1
ATOM 552 C C . PRO A 1 81 ? 53.758 40.560 59.279 1.00 17.02 81 PRO A C 1
ATOM 553 O O . PRO A 1 81 ? 53.717 41.030 60.416 1.00 15.06 81 PRO A O 1
ATOM 557 N N . PRO A 1 82 ? 52.766 40.747 58.398 1.00 16.18 82 PRO A N 1
ATOM 558 C CA . PRO A 1 82 ? 51.553 41.497 58.743 1.00 15.50 82 PRO A CA 1
ATOM 559 C C . PRO A 1 82 ? 50.842 40.922 59.967 1.00 15.36 82 PRO A C 1
ATOM 560 O O . PRO A 1 82 ? 50.240 41.652 60.751 1.00 13.61 82 PRO A O 1
ATOM 564 N N . TRP A 1 83 ? 50.928 39.608 60.123 1.00 16.25 83 TRP A N 1
ATOM 565 C CA . TRP A 1 83 ? 50.285 38.925 61.241 1.00 17.38 83 TRP A CA 1
ATOM 566 C C . TRP A 1 83 ? 51.208 38.793 62.449 1.00 17.09 83 TRP A C 1
ATOM 567 O O . TRP A 1 83 ? 50.936 38.008 63.352 1.00 15.46 83 TRP A O 1
ATOM 578 N N . GLY A 1 84 ? 52.291 39.567 62.457 1.00 17.03 84 GLY A N 1
ATOM 579 C CA . GLY A 1 84 ? 53.243 39.518 63.560 1.00 16.67 84 GLY A CA 1
ATOM 580 C C . GLY A 1 84 ? 53.094 40.600 64.623 1.00 18.43 84 GLY A C 1
ATOM 581 O O . GLY A 1 84 ? 52.345 41.570 64.451 1.00 18.30 84 GLY A O 1
ATOM 582 N N . ASN A 1 85 ? 53.816 40.423 65.728 1.00 17.07 85 ASN A N 1
ATOM 583 C CA . ASN A 1 85 ? 53.802 41.351 66.857 1.00 18.68 85 ASN A CA 1
ATOM 584 C C . ASN A 1 85 ? 55.148 42.054 67.028 1.00 17.70 85 ASN A C 1
ATOM 585 O O . ASN A 1 85 ? 56.207 41.439 66.898 1.00 17.38 85 ASN A O 1
ATOM 590 N N . ILE A 1 86 ? 55.085 43.342 67.343 1.00 17.28 86 ILE A N 1
ATOM 591 C CA . ILE A 1 86 ? 56.270 44.154 67.582 1.00 17.43 86 ILE A CA 1
ATOM 592 C C . ILE A 1 86 ? 56.205 44.552 69.058 1.00 17.50 86 ILE A C 1
ATOM 593 O O . ILE A 1 86 ? 55.393 45.396 69.437 1.00 18.94 86 ILE A O 1
ATOM 598 N N . TYR A 1 87 ? 57.039 43.938 69.887 1.00 18.45 87 TYR A N 1
ATOM 599 C CA . TYR A 1 87 ? 57.049 44.245 71.315 1.00 18.34 87 TYR A CA 1
ATOM 600 C C . TYR A 1 87 ? 57.829 45.514 71.602 1.00 17.53 87 TYR A C 1
ATOM 601 O O . TYR A 1 87 ? 58.923 45.718 71.069 1.00 16.35 87 TYR A O 1
ATOM 610 N N . CYS A 1 88 ? 57.253 46.362 72.450 1.00 16.98 88 CYS A N 1
ATOM 611 C CA . CYS A 1 88 ? 57.870 47.631 72.799 1.00 16.95 88 CYS A CA 1
ATOM 612 C C . CYS A 1 88 ? 57.292 48.201 74.090 1.00 18.59 88 CYS A C 1
ATOM 613 O O . CYS A 1 88 ? 56.247 47.759 74.567 1.00 18.16 88 CYS A O 1
ATOM 616 N N . HIS A 1 89 ? 57.979 49.186 74.650 1.00 19.04 89 HIS A N 1
ATOM 617 C CA . HIS A 1 89 ? 57.513 49.818 75.875 1.00 19.14 89 HIS A CA 1
ATOM 618 C C . HIS A 1 89 ? 56.310 50.679 75.510 1.00 19.19 89 HIS A C 1
ATOM 619 O O . HIS A 1 89 ? 56.281 51.292 74.443 1.00 20.16 89 HIS A O 1
ATOM 626 N N . PRO A 1 90 ? 55.295 50.730 76.383 1.00 19.14 90 PRO A N 1
ATOM 627 C CA . PRO A 1 90 ? 54.107 51.539 76.088 1.00 19.22 90 PRO A CA 1
ATOM 628 C C . PRO A 1 90 ? 54.399 53.030 75.908 1.00 19.86 90 PRO A C 1
ATOM 629 O O . PRO A 1 90 ? 53.617 53.756 75.301 1.00 17.82 90 PRO A O 1
ATOM 633 N N . ALA A 1 91 ? 55.531 53.485 76.431 1.00 19.81 91 ALA A N 1
ATOM 634 C CA . ALA A 1 91 ? 55.897 54.887 76.298 1.00 20.56 91 ALA A CA 1
ATOM 635 C C . ALA A 1 91 ? 56.844 55.114 75.111 1.00 20.09 91 ALA A C 1
ATOM 636 O O . ALA A 1 91 ? 57.362 56.211 74.931 1.00 20.13 91 ALA A O 1
ATOM 638 N N . SER A 1 92 ? 57.063 54.083 74.302 1.00 18.55 92 SER A N 1
ATOM 639 C CA . SER A 1 92 ? 57.978 54.203 73.168 1.00 17.55 92 SER A CA 1
ATOM 640 C C . SER A 1 92 ? 57.458 55.127 72.081 1.00 17.43 92 SER A C 1
ATOM 641 O O . SER A 1 92 ? 56.255 55.347 71.948 1.00 16.63 92 SER A O 1
ATOM 644 N N . HIS A 1 93 ? 58.380 55.663 71.295 1.00 18.25 93 HIS A N 1
ATOM 645 C CA . HIS A 1 93 ? 58.006 56.568 70.234 1.00 17.80 93 HIS A CA 1
ATOM 646 C C . HIS A 1 93 ? 57.152 55.847 69.185 1.00 17.34 93 HIS A C 1
ATOM 647 O O . HIS A 1 93 ? 56.156 56.397 68.719 1.00 15.58 93 HIS A O 1
ATOM 654 N N . ILE A 1 94 ? 57.518 54.616 68.832 1.00 15.98 94 ILE A N 1
ATOM 655 C CA . ILE A 1 94 ? 56.744 53.877 67.834 1.00 17.96 94 ILE A CA 1
ATOM 656 C C . ILE A 1 94 ? 55.299 53.627 68.259 1.00 18.26 94 ILE A C 1
ATOM 657 O O . ILE A 1 94 ? 54.423 53.499 67.415 1.00 19.30 94 ILE A O 1
ATOM 662 N N . ASN A 1 95 ? 55.047 53.571 69.563 1.00 18.34 95 ASN A N 1
ATOM 663 C CA . ASN A 1 95 ? 53.694 53.343 70.060 1.00 19.64 95 ASN A CA 1
ATOM 664 C C . ASN A 1 95 ? 52.929 54.645 70.337 1.00 20.00 95 ASN A C 1
ATOM 665 O O . ASN A 1 95 ? 51.733 54.612 70.612 1.00 20.97 95 ASN A O 1
ATOM 670 N N . ASN A 1 96 ? 53.602 55.788 70.244 1.00 19.27 96 ASN A N 1
ATOM 671 C CA . ASN A 1 96 ? 52.944 57.055 70.562 1.00 19.14 96 ASN A CA 1
ATOM 672 C C . ASN A 1 96 ? 52.999 58.214 69.577 1.00 18.84 96 ASN A C 1
ATOM 673 O O . ASN A 1 96 ? 51.994 58.873 69.343 1.00 20.04 96 ASN A O 1
ATOM 678 N N . ASP A 1 97 ? 54.172 58.474 69.011 1.00 20.79 97 ASP A N 1
ATOM 679 C CA . ASP A 1 97 ? 54.323 59.635 68.151 1.00 20.93 97 ASP A CA 1
ATOM 680 C C . ASP A 1 97 ? 54.680 59.447 66.683 1.00 20.65 97 ASP A C 1
ATOM 681 O O . ASP A 1 97 ? 55.373 60.281 66.112 1.00 19.64 97 ASP A O 1
ATOM 686 N N . GLU A 1 98 ? 54.202 58.374 66.067 1.00 18.52 98 GLU A N 1
ATOM 687 C CA . GLU A 1 98 ? 54.488 58.144 64.659 1.00 17.65 98 GLU A CA 1
ATOM 688 C C . GLU A 1 98 ? 53.191 57.972 63.886 1.00 17.70 98 GLU A C 1
ATOM 689 O O . GLU A 1 98 ? 53.196 57.550 62.734 1.00 17.33 98 GLU A O 1
ATOM 695 N N . CYS A 1 99 ? 52.087 58.347 64.530 1.00 17.66 99 CYS A N 1
ATOM 696 C CA . CYS A 1 99 ? 50.749 58.221 63.966 1.00 16.75 99 CYS A CA 1
ATOM 697 C C . CYS A 1 99 ? 50.583 56.847 63.317 1.00 15.51 99 CYS A C 1
ATOM 698 O O . CYS A 1 99 ? 49.978 56.711 62.263 1.00 15.36 99 CYS A O 1
ATOM 701 N N . GLY A 1 100 ? 51.139 55.829 63.962 1.00 14.65 100 GLY A N 1
ATOM 702 C CA . GLY A 1 100 ? 51.019 54.477 63.452 1.00 13.94 100 GLY A CA 1
ATOM 703 C C . GLY A 1 100 ? 51.879 54.131 62.249 1.00 14.32 100 GLY A C 1
ATOM 704 O O . GLY A 1 100 ? 51.504 53.265 61.458 1.00 14.04 100 GLY A O 1
ATOM 705 N N . ALA A 1 101 ? 53.017 54.802 62.096 1.00 13.25 101 ALA A N 1
ATOM 706 C CA . ALA A 1 101 ? 53.914 54.513 60.982 1.00 14.61 101 ALA A CA 1
ATOM 707 C C . ALA A 1 101 ? 54.317 53.036 60.968 1.00 14.34 101 ALA A C 1
ATOM 708 O O . ALA A 1 101 ? 54.370 52.422 59.913 1.00 15.43 101 ALA A O 1
ATOM 710 N N . PRO A 1 102 ? 54.617 52.448 62.144 1.00 15.87 102 PRO A N 1
ATOM 711 C CA . PRO A 1 102 ? 55.002 51.033 62.142 1.00 15.45 102 PRO A CA 1
ATOM 712 C C . PRO A 1 102 ? 53.866 50.172 61.573 1.00 14.45 102 PRO A C 1
ATOM 713 O O . PRO A 1 102 ? 54.101 49.281 60.765 1.00 13.87 102 PRO A O 1
ATOM 717 N N . GLU A 1 103 ? 52.639 50.464 61.999 1.00 13.76 103 GLU A N 1
ATOM 718 C CA . GLU A 1 103 ? 51.462 49.742 61.531 1.00 16.00 103 GLU A CA 1
ATOM 719 C C . GLU A 1 103 ? 51.307 49.898 60.016 1.00 16.53 103 GLU A C 1
ATOM 720 O O . GLU A 1 103 ? 50.928 48.965 59.324 1.00 16.83 103 GLU A O 1
ATOM 726 N N . PHE A 1 104 ? 51.626 51.087 59.514 1.00 17.01 104 PHE A N 1
ATOM 727 C CA . PHE A 1 104 ? 51.534 51.397 58.090 1.00 16.98 104 PHE A CA 1
ATOM 728 C C . PHE A 1 104 ? 52.554 50.602 57.266 1.00 17.83 104 PHE A C 1
ATOM 729 O O . PHE A 1 104 ? 52.181 49.779 56.432 1.00 16.54 104 PHE A O 1
ATOM 737 N N . PHE A 1 105 ? 53.838 50.850 57.512 1.00 17.95 105 PHE A N 1
ATOM 738 C CA . PHE A 1 105 ? 54.919 50.173 56.794 1.00 16.27 105 PHE A CA 1
ATOM 739 C C . PHE A 1 105 ? 54.904 48.643 56.853 1.00 18.92 105 PHE A C 1
ATOM 740 O O . PHE A 1 105 ? 55.247 47.978 55.872 1.00 16.37 105 PHE A O 1
ATOM 748 N N . SER A 1 106 ? 54.527 48.091 58.005 1.00 17.82 106 SER A N 1
ATOM 749 C CA . SER A 1 106 ? 54.499 46.640 58.203 1.00 18.91 106 SER A CA 1
ATOM 750 C C . SER A 1 106 ? 53.234 46.008 57.646 1.00 20.95 106 SER A C 1
ATOM 751 O O . SER A 1 106 ? 53.041 44.798 57.756 1.00 21.06 106 SER A O 1
ATOM 754 N N . ASN A 1 107 ? 52.362 46.833 57.082 1.00 20.74 107 ASN A N 1
ATOM 755 C CA . ASN A 1 107 ? 51.104 46.354 56.539 1.00 22.34 107 ASN A CA 1
ATOM 756 C C . ASN A 1 107 ? 50.193 45.738 57.605 1.00 22.43 107 ASN A C 1
ATOM 757 O O . ASN A 1 107 ? 49.607 44.676 57.403 1.00 22.43 107 ASN A O 1
ATOM 762 N N . GLY A 1 108 ? 50.083 46.407 58.749 1.00 20.75 108 GLY A N 1
ATOM 763 C CA . GLY A 1 108 ? 49.191 45.928 59.791 1.00 20.01 108 GLY A CA 1
ATOM 764 C C . GLY A 1 108 ? 49.725 45.118 60.957 1.00 19.18 108 GLY A C 1
ATOM 765 O O . GLY A 1 108 ? 48.939 44.505 61.678 1.00 18.42 108 GLY A O 1
ATOM 766 N N . ALA A 1 109 ? 51.039 45.098 61.154 1.00 18.70 109 ALA A N 1
ATOM 767 C CA . ALA A 1 109 ? 51.592 44.362 62.281 1.00 18.14 109 ALA A CA 1
ATOM 768 C C . ALA A 1 109 ? 51.018 45.012 63.544 1.00 20.05 109 ALA A C 1
ATOM 769 O O . ALA A 1 109 ? 50.558 46.150 63.507 1.00 21.06 109 ALA A O 1
ATOM 771 N N . LYS A 1 110 ? 51.058 44.300 64.663 1.00 18.26 110 LYS A N 1
ATOM 772 C CA . LYS A 1 110 ? 50.483 44.816 65.896 1.00 18.27 110 LYS A CA 1
ATOM 773 C C . LYS A 1 110 ? 51.512 45.063 66.994 1.00 18.54 110 LYS A C 1
ATOM 774 O O . LYS A 1 110 ? 52.322 44.186 67.306 1.00 17.88 110 LYS A O 1
ATOM 780 N N . LEU A 1 111 ? 51.489 46.258 67.574 1.00 17.39 111 LEU A N 1
ATOM 781 C CA . LEU A 1 111 ? 52.410 46.569 68.662 1.00 18.98 111 LEU A CA 1
ATOM 782 C C . LEU A 1 111 ? 51.875 45.958 69.961 1.00 18.84 111 LEU A C 1
ATOM 783 O O . LEU A 1 111 ? 50.692 46.075 70.266 1.00 18.36 111 LEU A O 1
ATOM 788 N N . MET A 1 112 ? 52.749 45.284 70.704 1.00 20.85 112 MET A N 1
ATOM 789 C CA . MET A 1 112 ? 52.382 44.658 71.978 1.00 21.06 112 MET A CA 1
ATOM 790 C C . MET A 1 112 ? 53.245 45.337 73.031 1.00 19.64 112 MET A C 1
ATOM 791 O O . MET A 1 112 ? 54.463 45.192 73.024 1.00 21.07 112 MET A O 1
ATOM 796 N N . THR A 1 113 ? 52.629 46.078 73.935 1.00 19.45 113 THR A N 1
ATOM 797 C CA . THR A 1 113 ? 53.414 46.779 74.935 1.00 19.24 113 THR A CA 1
ATOM 798 C C . THR A 1 113 ? 53.866 45.919 76.106 1.00 19.34 113 THR A C 1
ATOM 799 O O . THR A 1 113 ? 53.161 45.009 76.540 1.00 18.35 113 THR A O 1
ATOM 803 N N . VAL A 1 114 ? 55.066 46.216 76.595 1.00 19.44 114 VAL A N 1
ATOM 804 C CA . VAL A 1 114 ? 55.662 45.516 77.724 1.00 20.12 114 VAL A CA 1
ATOM 805 C C . VAL A 1 114 ? 56.193 46.612 78.639 1.00 21.00 114 VAL A C 1
ATOM 806 O O . VAL A 1 114 ? 57.252 47.193 78.383 1.00 19.36 114 VAL A O 1
ATOM 810 N N . ASP A 1 115 ? 55.445 46.897 79.700 1.00 22.29 115 ASP A N 1
ATOM 811 C CA . ASP A 1 115 ? 55.803 47.958 80.633 1.00 22.54 115 ASP A CA 1
ATOM 812 C C . ASP A 1 115 ? 57.079 47.692 81.416 1.00 23.34 115 ASP A C 1
ATOM 813 O O . ASP A 1 115 ? 57.636 46.599 81.375 1.00 21.32 115 ASP A O 1
ATOM 818 N N . GLY A 1 116 ? 57.527 48.714 82.131 1.00 24.37 116 GLY A N 1
ATOM 819 C CA . GLY A 1 116 ? 58.743 48.618 82.919 1.00 25.87 116 GLY A CA 1
ATOM 820 C C . GLY A 1 116 ? 59.137 50.020 83.346 1.00 27.05 116 GLY A C 1
ATOM 821 O O . GLY A 1 116 ? 58.840 50.986 82.637 1.00 25.86 116 GLY A O 1
ATOM 822 N N . PRO A 1 117 ? 59.807 50.175 84.495 1.00 27.76 117 PRO A N 1
ATOM 823 C CA . PRO A 1 117 ? 60.186 51.527 84.915 1.00 27.28 117 PRO A CA 1
ATOM 824 C C . PRO A 1 117 ? 61.199 52.206 83.995 1.00 26.30 117 PRO A C 1
ATOM 825 O O . PRO A 1 117 ? 61.971 51.544 83.297 1.00 26.61 117 PRO A O 1
ATOM 829 N N . ALA A 1 118 ? 61.171 53.534 83.996 1.00 25.32 118 ALA A N 1
ATOM 830 C CA . ALA A 1 118 ? 62.082 54.353 83.200 1.00 25.30 118 ALA A CA 1
ATOM 831 C C . ALA A 1 118 ? 62.097 54.062 81.700 1.00 24.78 118 ALA A C 1
ATOM 832 O O . ALA A 1 118 ? 63.156 54.089 81.074 1.00 24.09 118 ALA A O 1
ATOM 834 N N . ALA A 1 119 ? 60.931 53.778 81.130 1.00 24.34 119 ALA A N 1
ATOM 835 C CA . ALA A 1 119 ? 60.830 53.514 79.695 1.00 24.96 119 ALA A CA 1
ATOM 836 C C . ALA A 1 119 ? 61.694 52.343 79.225 1.00 23.68 119 ALA A C 1
ATOM 837 O O . ALA A 1 119 ? 62.150 52.315 78.083 1.00 23.29 119 ALA A O 1
ATOM 839 N N . LYS A 1 120 ? 61.929 51.382 80.106 1.00 22.38 120 LYS A N 1
ATOM 840 C CA . LYS A 1 120 ? 62.715 50.216 79.736 1.00 23.07 120 LYS A CA 1
ATOM 841 C C . LYS A 1 120 ? 61.839 48.980 79.896 1.00 22.38 120 LYS A C 1
ATOM 842 O O . LYS A 1 120 ? 61.196 48.801 80.929 1.00 21.98 120 LYS A O 1
ATOM 848 N N . LEU A 1 121 ? 61.796 48.150 78.856 1.00 22.19 121 LEU A N 1
ATOM 849 C CA . LEU A 1 121 ? 60.991 46.930 78.874 1.00 23.63 121 LEU A CA 1
ATOM 850 C C . LEU A 1 121 ? 61.433 46.039 80.024 1.00 23.33 121 LEU A C 1
ATOM 851 O O . LEU A 1 121 ? 62.626 45.810 80.208 1.00 24.38 121 LEU A O 1
ATOM 856 N N . ASP A 1 122 ? 60.481 45.537 80.800 1.00 22.88 122 ASP A N 1
ATOM 857 C CA . ASP A 1 122 ? 60.838 44.637 81.886 1.00 23.19 122 ASP A CA 1
ATOM 858 C C . ASP A 1 122 ? 61.135 43.271 81.279 1.00 22.11 122 ASP A C 1
ATOM 859 O O . ASP A 1 122 ? 60.281 42.668 80.634 1.00 19.74 122 ASP A O 1
ATOM 864 N N . ILE A 1 123 ? 62.354 42.784 81.490 1.00 23.84 123 ILE A N 1
ATOM 865 C CA . ILE A 1 123 ? 62.772 41.500 80.923 1.00 24.78 123 ILE A CA 1
ATOM 866 C C . ILE A 1 123 ? 61.863 40.311 81.259 1.00 24.68 123 ILE A C 1
ATOM 867 O O . ILE A 1 123 ? 61.607 39.466 80.405 1.00 24.66 123 ILE A O 1
ATOM 872 N N . VAL A 1 124 ? 61.353 40.252 82.485 1.00 24.78 124 VAL A N 1
ATOM 873 C CA . VAL A 1 124 ? 60.490 39.142 82.879 1.00 24.21 124 VAL A CA 1
ATOM 874 C C . VAL A 1 124 ? 59.170 39.171 82.117 1.00 24.97 124 VAL A C 1
ATOM 875 O O . VAL A 1 124 ? 58.691 38.147 81.624 1.00 24.76 124 VAL A O 1
ATOM 879 N N . ARG A 1 125 ? 58.577 40.351 82.024 1.00 24.98 125 ARG A N 1
ATOM 880 C CA . ARG A 1 125 ? 57.321 40.499 81.311 1.00 25.30 125 ARG A CA 1
ATOM 881 C C . ARG A 1 125 ? 57.558 40.183 79.832 1.00 24.05 125 ARG A C 1
ATOM 882 O O . ARG A 1 125 ? 56.759 39.500 79.193 1.00 23.81 125 ARG A O 1
ATOM 890 N N . LEU A 1 126 ? 58.668 40.679 79.293 1.00 22.28 126 LEU A N 1
ATOM 891 C CA . LEU A 1 126 ? 58.987 40.439 77.892 1.00 23.24 126 LEU A CA 1
ATOM 892 C C . LEU A 1 126 ? 59.045 38.942 77.621 1.00 22.60 126 LEU A C 1
ATOM 893 O O . LEU A 1 126 ? 58.498 38.462 76.627 1.00 22.90 126 LEU A O 1
ATOM 898 N N . ARG A 1 127 ? 59.706 38.212 78.517 1.00 23.99 127 ARG A N 1
ATOM 899 C CA . ARG A 1 127 ? 59.839 36.765 78.390 1.00 24.61 127 ARG A CA 1
ATOM 900 C C . ARG A 1 127 ? 58.461 36.104 78.354 1.00 24.86 127 ARG A C 1
ATOM 901 O O . ARG A 1 127 ? 58.253 35.135 77.630 1.00 24.91 127 ARG A O 1
ATOM 909 N N . GLU A 1 128 ? 57.517 36.629 79.131 1.00 24.92 128 GLU A N 1
ATOM 910 C CA . GLU A 1 128 ? 56.169 36.061 79.159 1.00 26.11 128 GLU A CA 1
ATOM 911 C C . GLU A 1 128 ? 55.362 36.418 77.911 1.00 26.19 128 GLU A C 1
ATOM 912 O O . GLU A 1 128 ? 54.713 35.561 77.314 1.00 25.37 128 GLU A O 1
ATOM 918 N N . ARG A 1 129 ? 55.398 37.686 77.519 1.00 25.85 129 ARG A N 1
ATOM 919 C CA . ARG A 1 129 ? 54.640 38.113 76.355 1.00 26.18 129 ARG A CA 1
ATOM 920 C C . ARG A 1 129 ? 55.096 37.478 75.044 1.00 26.38 129 ARG A C 1
ATOM 921 O O . ARG A 1 129 ? 54.264 37.140 74.202 1.00 26.66 129 ARG A O 1
ATOM 929 N N . THR A 1 130 ? 56.401 37.299 74.865 1.00 26.04 130 THR A N 1
ATOM 930 C CA . THR A 1 130 ? 56.896 36.735 73.612 1.00 26.94 130 THR A CA 1
ATOM 931 C C . THR A 1 130 ? 56.578 35.263 73.408 1.00 28.22 130 THR A C 1
ATOM 932 O O . THR A 1 130 ? 56.866 34.707 72.351 1.00 28.38 130 THR A O 1
ATOM 936 N N . ARG A 1 131 ? 55.982 34.629 74.410 1.00 30.01 131 ARG A N 1
ATOM 937 C CA . ARG A 1 131 ? 55.619 33.223 74.285 1.00 33.10 131 ARG A CA 1
ATOM 938 C C . ARG A 1 131 ? 54.115 33.026 74.429 1.00 32.12 131 ARG A C 1
ATOM 939 O O . ARG A 1 131 ? 53.654 31.990 74.901 1.00 33.11 131 ARG A O 1
ATOM 947 N N . GLU A 1 132 ? 53.344 34.021 73.997 1.00 31.34 132 GLU A N 1
ATOM 948 C CA . GLU A 1 132 ? 51.888 33.936 74.079 1.00 31.20 132 GLU A CA 1
ATOM 949 C C . GLU A 1 132 ? 51.303 33.378 72.786 1.00 30.60 132 GLU A C 1
ATOM 950 O O . GLU A 1 132 ? 51.595 33.874 71.697 1.00 30.01 132 GLU A O 1
ATOM 956 N N . LYS A 1 133 ? 50.486 32.340 72.919 1.00 30.50 133 LYS A N 1
ATOM 957 C CA . LYS A 1 133 ? 49.810 31.731 71.779 1.00 29.87 133 LYS A CA 1
ATOM 958 C C . LYS A 1 133 ? 50.714 31.451 70.582 1.00 28.94 133 LYS A C 1
ATOM 959 O O . LYS A 1 133 ? 50.288 31.599 69.440 1.00 28.29 133 LYS A O 1
ATOM 965 N N . VAL A 1 134 ? 51.958 31.063 70.825 1.00 27.60 134 VAL A N 1
ATOM 966 C CA . VAL A 1 134 ? 52.846 30.784 69.707 1.00 27.84 134 VAL A CA 1
ATOM 967 C C . VAL A 1 134 ? 52.245 29.632 68.905 1.00 26.84 134 VAL A C 1
ATOM 968 O O . VAL A 1 134 ? 51.923 28.581 69.461 1.00 26.73 134 VAL A O 1
ATOM 972 N N . GLY A 1 135 ? 52.058 29.849 67.607 1.00 25.37 135 GLY A N 1
ATOM 973 C CA . GLY A 1 135 ? 51.506 28.813 66.753 1.00 24.49 135 GLY A CA 1
ATOM 974 C C . GLY A 1 135 ? 49.991 28.775 66.659 1.00 25.01 135 GLY A C 1
ATOM 975 O O . GLY A 1 135 ? 49.441 28.039 65.842 1.00 24.73 135 GLY A O 1
ATOM 976 N N . ASP A 1 136 ? 49.309 29.555 67.491 1.00 24.60 136 ASP A N 1
ATOM 977 C CA . ASP A 1 136 ? 47.853 29.586 67.470 1.00 24.78 136 ASP A CA 1
ATOM 978 C C . ASP A 1 136 ? 47.395 30.388 66.252 1.00 24.48 136 ASP A C 1
ATOM 979 O O . ASP A 1 136 ? 47.721 31.570 66.133 1.00 23.65 136 ASP A O 1
ATOM 984 N N . VAL A 1 137 ? 46.635 29.752 65.360 1.00 22.77 137 VAL A N 1
ATOM 985 C CA . VAL A 1 137 ? 46.175 30.413 64.138 1.00 22.15 137 VAL A CA 1
ATOM 986 C C . VAL A 1 137 ? 45.254 31.624 64.323 1.00 22.24 137 VAL A C 1
ATOM 987 O O . VAL A 1 137 ? 45.177 32.485 63.447 1.00 22.35 137 VAL A O 1
ATOM 991 N N . HIS A 1 138 ? 44.554 31.700 65.450 1.00 22.00 138 HIS A N 1
ATOM 992 C CA . HIS A 1 138 ? 43.644 32.827 65.695 1.00 22.54 138 HIS A CA 1
ATOM 993 C C . HIS A 1 138 ? 44.353 34.041 66.324 1.00 21.67 138 HIS A C 1
ATOM 994 O O . HIS A 1 138 ? 43.743 35.096 66.524 1.00 23.12 138 HIS A O 1
ATOM 1001 N N . THR A 1 139 ? 45.638 33.900 66.620 1.00 21.29 139 THR A N 1
ATOM 1002 C CA . THR A 1 139 ? 46.374 34.975 67.290 1.00 20.48 139 THR A CA 1
ATOM 1003 C C . THR A 1 139 ? 47.587 35.539 66.557 1.00 19.99 139 THR A C 1
ATOM 1004 O O . THR A 1 139 ? 48.344 34.796 65.944 1.00 19.82 139 THR A O 1
ATOM 1008 N N . THR A 1 140 ? 47.780 36.854 66.633 1.00 19.16 140 THR A N 1
ATOM 1009 C CA . THR A 1 140 ? 48.945 37.462 65.995 1.00 19.92 140 THR A CA 1
ATOM 1010 C C . THR A 1 140 ? 50.166 36.842 66.690 1.00 20.26 140 THR A C 1
ATOM 1011 O O . THR A 1 140 ? 50.085 36.477 67.856 1.00 19.25 140 THR A O 1
ATOM 1015 N N . GLN A 1 141 ? 51.280 36.711 65.971 1.00 18.87 141 GLN A N 1
ATOM 1016 C CA . GLN A 1 141 ? 52.483 36.054 66.492 1.00 18.25 141 GLN A CA 1
ATOM 1017 C C . GLN A 1 141 ? 53.705 36.907 66.849 1.00 18.42 141 GLN A C 1
ATOM 1018 O O . GLN A 1 141 ? 53.999 37.911 66.192 1.00 16.53 141 GLN A O 1
ATOM 1024 N N . PRO A 1 142 ? 54.457 36.492 67.885 1.00 17.66 142 PRO A N 1
ATOM 1025 C CA . PRO A 1 142 ? 55.651 37.247 68.278 1.00 17.15 142 PRO A CA 1
ATOM 1026 C C . PRO A 1 142 ? 56.556 37.298 67.044 1.00 16.49 142 PRO A C 1
ATOM 1027 O O . PRO A 1 142 ? 56.793 36.270 66.415 1.00 16.07 142 PRO A O 1
ATOM 1031 N N . ALA A 1 143 ? 57.057 38.481 66.703 1.00 14.84 143 ALA A N 1
ATOM 1032 C CA . ALA A 1 143 ? 57.903 38.627 65.527 1.00 14.24 143 ALA A CA 1
ATOM 1033 C C . ALA A 1 143 ? 59.222 39.349 65.786 1.00 14.71 143 ALA A C 1
ATOM 1034 O O . ALA A 1 143 ? 60.278 38.911 65.333 1.00 13.72 143 ALA A O 1
ATOM 1036 N N . CYS A 1 144 ? 59.158 40.474 66.488 1.00 15.69 144 CYS A N 1
ATOM 1037 C CA . CYS A 1 144 ? 60.358 41.236 66.783 1.00 15.90 144 CYS A CA 1
ATOM 1038 C C . CYS A 1 144 ? 60.172 42.092 68.023 1.00 16.18 144 CYS A C 1
ATOM 1039 O O . CYS A 1 144 ? 59.051 42.282 68.502 1.00 16.86 144 CYS A O 1
ATOM 1042 N N . VAL A 1 145 ? 61.284 42.609 68.529 1.00 15.06 145 VAL A N 1
ATOM 1043 C CA . VAL A 1 145 ? 61.278 43.447 69.716 1.00 15.07 145 VAL A CA 1
ATOM 1044 C C . VAL A 1 145 ? 62.000 44.752 69.415 1.00 15.33 145 VAL A C 1
ATOM 1045 O O . VAL A 1 145 ? 62.985 44.777 68.673 1.00 15.24 145 VAL A O 1
ATOM 1049 N N . SER A 1 146 ? 61.501 45.840 69.983 1.00 15.30 146 SER A N 1
ATOM 1050 C CA . SER A 1 146 ? 62.129 47.130 69.779 1.00 16.27 146 SER A CA 1
ATOM 1051 C C . SER A 1 146 ? 62.438 47.824 71.095 1.00 16.28 146 SER A C 1
ATOM 1052 O O . SER A 1 146 ? 61.579 47.957 71.964 1.00 17.31 146 SER A O 1
ATOM 1055 N N . ILE A 1 147 ? 63.681 48.258 71.236 1.00 17.74 147 ILE A N 1
ATOM 1056 C CA . ILE A 1 147 ? 64.099 48.967 72.431 1.00 19.49 147 ILE A CA 1
ATOM 1057 C C . ILE A 1 147 ? 64.705 50.297 72.019 1.00 19.44 147 ILE A C 1
ATOM 1058 O O . ILE A 1 147 ? 65.428 50.385 71.025 1.00 19.69 147 ILE A O 1
ATOM 1063 N N . THR A 1 148 ? 64.399 51.334 72.779 1.00 19.58 148 THR A N 1
ATOM 1064 C CA . THR A 1 148 ? 64.919 52.651 72.472 1.00 21.10 148 THR A CA 1
ATOM 1065 C C . THR A 1 148 ? 66.157 52.861 73.334 1.00 22.27 148 THR A C 1
ATOM 1066 O O . THR A 1 148 ? 66.055 52.919 74.557 1.00 21.07 148 THR A O 1
ATOM 1070 N N . GLN A 1 149 ? 67.174 53.119 72.495 1.00 23.07 149 GLN A N 1
ATOM 1071 C CA . GLN A 1 149 ? 68.409 53.500 73.168 1.00 22.53 149 GLN A CA 1
ATOM 1072 C C . GLN A 1 149 ? 68.821 54.833 72.643 1.00 22.73 149 GLN A C 1
ATOM 1073 O O . GLN A 1 149 ? 69.585 54.957 71.671 1.00 23.34 149 GLN A O 1
ATOM 1079 N N . ALA A 1 150 ? 69.325 55.857 73.715 1.00 23.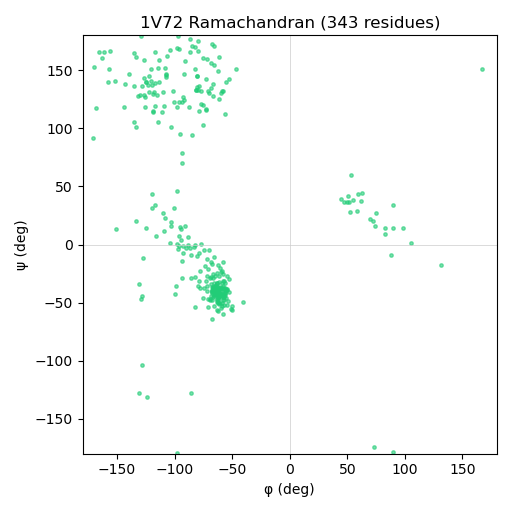00 150 ALA A N 1
ATOM 1080 C CA . ALA A 1 150 ? 68.679 56.150 74.984 1.00 22.69 150 ALA A CA 1
ATOM 1081 C C . ALA A 1 150 ? 67.186 56.367 74.826 1.00 22.23 150 ALA A C 1
ATOM 1082 O O . ALA A 1 150 ? 66.706 56.676 73.741 1.00 21.06 150 ALA A O 1
ATOM 1084 N N . THR A 1 151 ? 66.579 55.972 76.075 1.00 22.36 151 THR A N 1
ATOM 1085 C CA . THR A 1 151 ? 65.131 55.887 76.041 1.00 21.99 151 THR A CA 1
ATOM 1086 C C . THR A 1 151 ? 64.487 57.250 75.874 1.00 21.73 151 THR A C 1
ATOM 1087 O O . THR A 1 151 ? 65.158 58.278 75.921 1.00 21.65 151 THR A O 1
ATOM 1091 N N . GLU A 1 152 ? 63.173 57.236 75.687 1.00 20.64 152 GLU A N 1
ATOM 1092 C CA . GLU A 1 152 ? 62.386 58.444 75.519 1.00 20.65 152 GLU A CA 1
ATOM 1093 C C . GLU A 1 152 ? 62.433 59.355 76.750 1.00 22.17 152 GLU A C 1
ATOM 1094 O O . GLU A 1 152 ? 62.093 60.531 76.660 1.00 20.00 152 GLU A O 1
ATOM 1100 N N . VAL A 1 153 ? 62.839 58.817 77.900 1.00 22.51 153 VAL A N 1
ATOM 1101 C CA . VAL A 1 153 ? 62.922 59.632 79.112 1.00 23.86 153 VAL A CA 1
ATOM 1102 C C . VAL A 1 153 ? 64.364 59.886 79.532 1.00 24.69 153 VAL A C 1
ATOM 1103 O O . VAL A 1 153 ? 64.625 60.355 80.639 1.00 25.95 153 VAL A O 1
ATOM 1107 N N . GLY A 1 154 ? 65.298 59.561 78.647 1.00 24.16 154 GLY A N 1
ATOM 1108 C CA . GLY A 1 154 ? 66.698 59.790 78.939 1.00 25.53 154 GLY A CA 1
ATOM 1109 C C . GLY A 1 154 ? 67.403 58.741 79.782 1.00 25.57 154 GLY A C 1
ATOM 1110 O O . GLY A 1 154 ? 68.534 58.957 80.218 1.00 25.59 154 GLY A O 1
ATOM 1111 N N . SER A 1 155 ? 66.744 57.616 80.031 1.00 25.08 155 SER A N 1
ATOM 1112 C CA . SER A 1 155 ? 67.363 56.548 80.801 1.00 25.42 155 SER A CA 1
ATOM 1113 C C . SER A 1 155 ? 68.178 55.736 79.795 1.00 25.82 155 SER A C 1
ATOM 1114 O O . SER A 1 155 ? 68.071 55.956 78.589 1.00 25.64 155 SER A O 1
ATOM 1117 N N . ILE A 1 156 ? 68.992 54.803 80.274 1.00 25.42 156 ILE A N 1
ATOM 1118 C CA . ILE A 1 156 ? 69.819 54.013 79.371 1.00 25.58 156 ILE A CA 1
ATOM 1119 C C . ILE A 1 156 ? 69.814 52.533 79.707 1.00 24.95 156 ILE A C 1
ATOM 1120 O O . ILE A 1 156 ? 69.901 52.156 80.872 1.00 23.12 156 ILE A O 1
ATOM 1125 N N . TYR A 1 157 ? 69.692 51.698 78.679 1.00 23.73 157 TYR A N 1
ATOM 1126 C CA . TYR A 1 157 ? 69.737 50.257 78.876 1.00 22.88 157 TYR A CA 1
ATOM 1127 C C . TYR A 1 157 ? 71.226 49.955 79.024 1.00 22.10 157 TYR A C 1
ATOM 1128 O O . TYR A 1 157 ? 72.035 50.479 78.262 1.00 19.93 157 TYR A O 1
ATOM 1137 N N . THR A 1 158 ? 71.597 49.119 79.987 1.00 21.46 158 THR A N 1
ATOM 1138 C CA . THR A 1 158 ? 73.010 48.783 80.152 1.00 20.27 158 THR A CA 1
ATOM 1139 C C . THR A 1 158 ? 73.354 47.729 79.105 1.00 21.83 158 THR A C 1
ATOM 1140 O O . THR A 1 158 ? 72.461 47.140 78.494 1.00 20.92 158 THR A O 1
ATOM 1144 N N . LEU A 1 159 ? 74.640 47.486 78.888 1.00 21.49 159 LEU A N 1
ATOM 1145 C CA . LEU A 1 159 ? 75.028 46.465 77.924 1.00 23.37 159 LEU A CA 1
ATOM 1146 C C . LEU A 1 159 ? 74.417 45.114 78.321 1.00 23.43 159 LEU A C 1
ATOM 1147 O O . LEU A 1 159 ? 74.015 44.331 77.458 1.00 22.81 159 LEU A O 1
ATOM 1152 N N . ASP A 1 160 ? 74.329 44.853 79.626 1.00 23.71 160 ASP A N 1
ATOM 1153 C CA . ASP A 1 160 ? 73.757 43.596 80.121 1.00 24.14 160 ASP A CA 1
ATOM 1154 C C . ASP A 1 160 ? 72.256 43.498 79.837 1.00 23.24 160 ASP A C 1
ATOM 1155 O O . ASP A 1 160 ? 71.748 42.438 79.463 1.00 22.91 160 ASP A O 1
ATOM 1160 N N . GLU A 1 161 ? 71.544 44.603 80.026 1.00 22.76 161 GLU A N 1
ATOM 1161 C CA . GLU A 1 161 ? 70.107 44.617 79.785 1.00 22.43 161 GLU A CA 1
ATOM 1162 C C . GLU A 1 161 ? 69.769 44.415 78.313 1.00 21.55 161 GLU A C 1
ATOM 1163 O O . GLU A 1 161 ? 68.808 43.722 77.984 1.00 23.16 161 GLU A O 1
ATOM 1169 N N . ILE A 1 162 ? 70.562 45.018 77.433 1.00 20.54 162 ILE A N 1
ATOM 1170 C CA . ILE A 1 162 ? 70.350 44.895 75.996 1.00 20.85 162 ILE A CA 1
ATOM 1171 C C . ILE A 1 162 ? 70.583 43.455 75.575 1.00 20.91 162 ILE A C 1
ATOM 1172 O O . ILE A 1 162 ? 69.743 42.841 74.925 1.00 21.74 162 ILE A O 1
ATOM 1177 N N . GLU A 1 163 ? 71.743 42.931 75.950 1.00 21.94 163 GLU A N 1
ATOM 1178 C CA . GLU A 1 163 ? 72.120 41.567 75.613 1.00 24.09 163 GLU A CA 1
ATOM 1179 C C . GLU A 1 163 ? 71.081 40.579 76.147 1.00 24.59 163 GLU A C 1
ATOM 1180 O O . GLU A 1 163 ? 70.760 39.592 75.485 1.00 24.87 163 GLU A O 1
ATOM 1186 N N . ALA A 1 164 ? 70.539 40.867 77.328 1.00 24.60 164 ALA A N 1
ATOM 1187 C CA . ALA A 1 164 ? 69.529 40.005 77.938 1.00 24.43 164 ALA A CA 1
ATOM 1188 C C . ALA A 1 164 ? 68.285 39.957 77.055 1.00 23.88 164 ALA A C 1
ATOM 1189 O O . ALA A 1 164 ? 67.665 38.914 76.894 1.00 23.28 164 ALA A O 1
ATOM 1191 N N . ILE A 1 165 ? 67.920 41.098 76.487 1.00 23.98 165 ILE A N 1
ATOM 1192 C CA . ILE A 1 165 ? 66.762 41.156 75.611 1.00 22.25 165 ILE A CA 1
ATOM 1193 C C . ILE A 1 165 ? 67.116 40.370 74.344 1.00 22.68 165 ILE A C 1
ATOM 1194 O O . ILE A 1 165 ? 66.268 39.697 73.748 1.00 20.67 165 ILE A O 1
ATOM 1199 N N . GLY A 1 166 ? 68.387 40.435 73.960 1.00 21.16 166 GLY A N 1
ATOM 1200 C CA . GLY A 1 166 ? 68.841 39.705 72.789 1.00 22.95 166 GLY A CA 1
ATOM 1201 C C . GLY A 1 166 ? 68.703 38.198 72.967 1.00 24.25 166 GLY A C 1
ATOM 1202 O O . GLY A 1 166 ? 68.468 37.478 71.993 1.00 24.40 166 GLY A O 1
ATOM 1203 N N . ASP A 1 167 ? 68.868 37.713 74.202 1.00 25.12 167 ASP A N 1
ATOM 1204 C CA . ASP A 1 167 ? 68.734 36.281 74.484 1.00 24.52 167 ASP A CA 1
ATOM 1205 C C . ASP A 1 167 ? 67.315 35.836 74.182 1.00 23.20 167 ASP A C 1
ATOM 1206 O O . ASP A 1 167 ? 67.098 34.822 73.525 1.00 23.47 167 ASP A O 1
ATOM 1211 N N . VAL A 1 168 ? 66.357 36.590 74.706 1.00 22.03 168 VAL A N 1
ATOM 1212 C CA . VAL A 1 168 ? 64.949 36.291 74.512 1.00 23.65 168 VAL A CA 1
ATOM 1213 C C . VAL A 1 168 ? 64.641 36.271 73.020 1.00 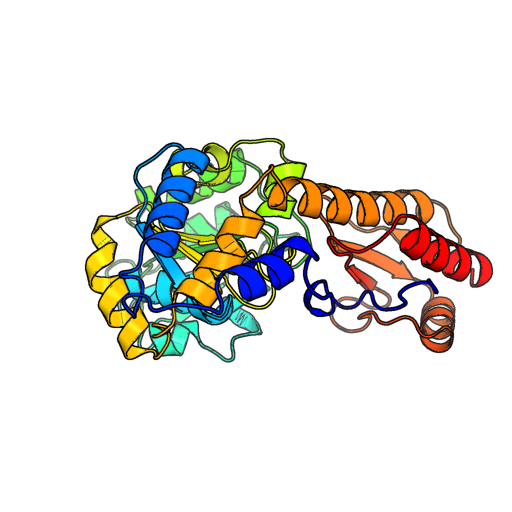22.45 168 VAL A C 1
ATOM 1214 O O . VAL A 1 168 ? 63.977 35.359 72.529 1.00 22.59 168 VAL A O 1
ATOM 1218 N N . CYS A 1 169 ? 65.141 37.275 72.301 1.00 22.03 169 CYS A N 1
ATOM 1219 C CA . CYS A 1 169 ? 64.915 37.370 70.866 1.00 23.88 169 CYS A CA 1
ATOM 1220 C C . CYS A 1 169 ? 65.456 36.162 70.105 1.00 25.45 169 CYS A C 1
ATOM 1221 O O . CYS A 1 169 ? 64.719 35.523 69.355 1.00 25.68 169 CYS A O 1
ATOM 1224 N N . LYS A 1 170 ? 66.732 35.841 70.288 1.00 27.34 170 LYS A N 1
ATOM 1225 C CA . LYS A 1 170 ? 67.309 34.682 69.604 1.00 28.73 170 LYS A CA 1
ATOM 1226 C C . LYS A 1 170 ? 66.560 33.423 70.045 1.00 28.59 170 LYS A C 1
ATOM 1227 O O . LYS A 1 170 ? 66.304 32.525 69.248 1.00 27.71 170 LYS A O 1
ATOM 1233 N N . SER A 1 171 ? 66.202 33.377 71.323 1.00 28.02 171 SER A N 1
ATOM 1234 C CA . SER A 1 171 ? 65.478 32.242 71.885 1.00 29.14 171 SER A CA 1
ATOM 1235 C C . SER A 1 171 ? 64.158 31.974 71.154 1.00 28.47 171 SER A C 1
ATOM 1236 O O . SER A 1 171 ? 63.825 30.826 70.871 1.00 27.08 171 SER A O 1
ATOM 1239 N N . SER A 1 172 ? 63.408 33.028 70.847 1.00 28.06 172 SER A N 1
ATOM 1240 C CA . SER A 1 172 ? 62.129 32.862 70.155 1.00 27.19 172 SER A CA 1
ATOM 1241 C C . SER A 1 172 ? 62.184 33.221 68.670 1.00 25.99 172 SER A C 1
ATOM 1242 O O . SER A 1 172 ? 61.150 33.407 68.034 1.00 27.30 172 SER A O 1
ATOM 1245 N N . SER A 1 173 ? 63.389 33.316 68.119 1.00 25.00 173 SER A N 1
ATOM 1246 C CA . SER A 1 173 ? 63.548 33.643 66.706 1.00 24.91 173 SER A CA 1
ATOM 1247 C C . SER A 1 173 ? 62.906 34.993 66.393 1.00 22.11 173 SER A C 1
ATOM 1248 O O . SER A 1 173 ? 62.220 35.147 65.390 1.00 20.94 173 SER A O 1
ATOM 1251 N N . LEU A 1 174 ? 63.128 35.961 67.272 1.00 20.24 174 LEU A N 1
ATOM 1252 C CA . LEU A 1 174 ? 62.576 37.290 67.093 1.00 20.92 174 LEU A CA 1
ATOM 1253 C C . LEU A 1 174 ? 63.686 38.250 66.711 1.00 19.68 174 LEU A C 1
ATOM 1254 O O . LEU A 1 174 ? 64.819 38.109 67.166 1.00 20.02 174 LEU A O 1
ATOM 1259 N N . GLY A 1 175 ? 63.359 39.230 65.878 1.00 18.61 175 GLY A N 1
ATOM 1260 C CA . GLY A 1 175 ? 64.354 40.212 65.494 1.00 18.24 175 GLY A CA 1
ATOM 1261 C C . GLY A 1 175 ? 64.432 41.268 66.582 1.00 17.63 175 GLY A C 1
ATOM 1262 O O . GLY A 1 175 ? 63.442 41.518 67.275 1.00 18.10 175 GLY A O 1
ATOM 1263 N N . LEU A 1 176 ? 65.604 41.878 66.746 1.00 17.26 176 LEU A N 1
ATOM 1264 C CA . LEU A 1 176 ? 65.795 42.915 67.755 1.00 15.04 176 LEU A CA 1
ATOM 1265 C C . LEU A 1 176 ? 66.178 44.244 67.112 1.00 16.20 176 LEU A C 1
ATOM 1266 O O . LEU A 1 176 ? 67.250 44.376 66.519 1.00 15.03 176 LEU A O 1
ATOM 1271 N N . HIS A 1 177 ? 65.301 45.229 67.239 1.00 15.46 177 HIS A N 1
ATOM 1272 C CA . HIS A 1 177 ? 65.561 46.540 66.674 1.00 16.33 177 HIS A CA 1
ATOM 1273 C C . HIS A 1 177 ? 65.874 47.563 67.750 1.00 15.90 177 HIS A C 1
ATOM 1274 O O . HIS A 1 177 ? 65.300 47.528 68.834 1.00 18.33 177 HIS A O 1
ATOM 1281 N N . MET A 1 178 ? 66.780 48.480 67.437 1.00 16.49 178 MET A N 1
ATOM 1282 C CA . MET A 1 178 ? 67.140 49.538 68.368 1.00 17.68 178 MET A CA 1
ATOM 1283 C C . MET A 1 178 ? 66.787 50.912 67.805 1.00 17.71 178 MET A C 1
ATOM 1284 O O . MET A 1 178 ? 67.284 51.307 66.754 1.00 17.07 178 MET A O 1
ATOM 1289 N N . ASP A 1 179 ? 65.913 51.628 68.506 1.00 18.08 179 ASP A N 1
ATOM 1290 C CA . ASP A 1 179 ? 65.535 52.972 68.098 1.00 18.26 179 ASP A CA 1
ATOM 1291 C C . ASP A 1 179 ? 66.606 53.886 68.682 1.00 19.04 179 ASP A C 1
ATOM 1292 O O . ASP A 1 179 ? 66.513 54.299 69.839 1.00 18.14 179 ASP A O 1
ATOM 1297 N N . GLY A 1 180 ? 67.615 54.190 67.870 1.00 18.02 180 GLY A N 1
ATOM 1298 C CA . GLY A 1 180 ? 68.714 55.030 68.312 1.00 18.67 180 GLY A CA 1
ATOM 1299 C C . GLY A 1 180 ? 68.610 56.493 67.918 1.00 20.16 180 GLY A C 1
ATOM 1300 O O . GLY A 1 180 ? 69.569 57.093 67.428 1.00 18.83 180 GLY A O 1
ATOM 1301 N N . SER A 1 181 ? 67.434 57.066 68.125 1.00 19.88 181 SER A N 1
ATOM 1302 C CA . SER A 1 181 ? 67.209 58.469 67.831 1.00 20.39 181 SER A CA 1
ATOM 1303 C C . SER A 1 181 ? 68.266 59.269 68.594 1.00 20.74 181 SER A C 1
ATOM 1304 O O . SER A 1 181 ? 68.796 60.261 68.091 1.00 19.40 181 SER A O 1
ATOM 1307 N N . ARG A 1 182 ? 68.553 58.826 69.817 1.00 20.06 182 ARG A N 1
ATOM 1308 C CA . ARG A 1 182 ? 69.561 59.468 70.654 1.00 19.78 182 ARG A CA 1
ATOM 1309 C C . ARG A 1 182 ? 70.664 58.449 70.969 1.00 20.64 182 ARG A C 1
ATOM 1310 O O . ARG A 1 182 ? 71.140 58.330 72.102 1.00 20.93 182 ARG A O 1
ATOM 1318 N N . PHE A 1 183 ? 71.055 57.717 69.933 1.00 19.15 183 PHE A N 1
ATOM 1319 C CA . PHE A 1 183 ? 72.091 56.695 70.012 1.00 20.50 183 PHE A CA 1
ATOM 1320 C C . PHE A 1 183 ? 73.366 57.233 70.668 1.00 22.33 183 PHE A C 1
ATOM 1321 O O . PHE A 1 183 ? 73.860 56.682 71.655 1.00 21.80 183 PHE A O 1
ATOM 1329 N N . ALA A 1 184 ? 73.888 58.318 70.107 1.00 21.68 184 ALA A N 1
ATOM 1330 C CA . ALA A 1 184 ? 75.119 58.922 70.598 1.00 23.99 184 ALA A CA 1
ATOM 1331 C C . ALA A 1 184 ? 75.112 59.303 72.081 1.00 23.83 184 ALA A C 1
ATOM 1332 O O . ALA A 1 184 ? 76.128 59.144 72.765 1.00 24.87 184 ALA A O 1
ATOM 1334 N N . ASN A 1 185 ? 73.983 59.803 72.579 1.00 23.45 185 ASN A N 1
ATOM 1335 C CA . ASN A 1 185 ? 73.887 60.204 73.983 1.00 24.71 185 ASN A CA 1
ATOM 1336 C C . ASN A 1 185 ? 74.047 59.038 74.950 1.00 25.57 185 ASN A C 1
ATOM 1337 O O . ASN A 1 185 ? 74.607 59.199 76.032 1.00 25.13 185 ASN A O 1
ATOM 1342 N N . ALA A 1 186 ? 73.551 57.870 74.560 1.00 23.86 186 ALA A N 1
ATOM 1343 C CA . ALA A 1 186 ? 73.646 56.688 75.400 1.00 24.15 186 ALA A CA 1
ATOM 1344 C C . ALA A 1 186 ? 75.040 56.106 75.259 1.00 24.22 186 ALA A C 1
ATOM 1345 O O . ALA A 1 186 ? 75.613 55.588 76.218 1.00 24.44 186 ALA A O 1
ATOM 1347 N N . LEU A 1 187 ? 75.577 56.202 74.048 1.00 24.48 187 LEU A N 1
ATOM 1348 C CA . LEU A 1 187 ? 76.903 55.689 73.749 1.00 26.23 187 LEU A CA 1
ATOM 1349 C C . LEU A 1 187 ? 77.980 56.375 74.590 1.00 28.00 187 LEU A C 1
ATOM 1350 O O . LEU A 1 187 ? 78.810 55.697 75.209 1.00 27.39 187 LEU A O 1
ATOM 1355 N N . VAL A 1 188 ? 77.975 57.707 74.619 1.00 27.12 188 VAL A N 1
ATOM 1356 C CA . VAL A 1 188 ? 78.990 58.427 75.389 1.00 28.64 188 VAL A CA 1
ATOM 1357 C C . VAL A 1 188 ? 78.769 58.354 76.892 1.00 28.96 188 VAL A C 1
ATOM 1358 O O . VAL A 1 188 ? 79.681 58.620 77.673 1.00 31.35 188 VAL A O 1
ATOM 1362 N N . SER A 1 189 ? 77.559 58.010 77.308 1.00 28.56 189 SER A N 1
ATOM 1363 C CA . SER A 1 189 ? 77.285 57.905 78.729 1.00 27.66 189 SER A CA 1
ATOM 1364 C C . SER A 1 189 ? 77.863 56.585 79.232 1.00 28.54 189 SER A C 1
ATOM 1365 O O . SER A 1 189 ? 78.406 56.518 80.334 1.00 28.05 189 SER A O 1
ATOM 1368 N N . LEU A 1 190 ? 77.757 55.546 78.406 1.00 27.31 190 LEU A N 1
ATOM 1369 C CA . LEU A 1 190 ? 78.266 54.216 78.740 1.00 27.60 190 LEU A CA 1
ATOM 1370 C C . LEU A 1 190 ? 79.764 54.111 78.469 1.00 27.32 190 LEU A C 1
ATOM 1371 O O . LEU A 1 190 ? 80.465 53.318 79.098 1.00 27.23 190 LEU A O 1
ATOM 1376 N N . GLY A 1 191 ? 80.243 54.904 77.519 1.00 27.31 191 GLY A N 1
ATOM 1377 C CA . GLY A 1 191 ? 81.649 54.864 77.168 1.00 27.92 191 GLY A CA 1
ATOM 1378 C C . GLY A 1 191 ? 82.022 53.575 76.458 1.00 28.51 191 GLY A C 1
ATOM 1379 O O . GLY A 1 191 ? 83.191 53.181 76.440 1.00 29.05 191 GLY A O 1
ATOM 1380 N N . CYS A 1 192 ? 81.039 52.912 75.860 1.00 26.61 192 CYS A N 1
ATOM 1381 C CA . CYS A 1 192 ? 81.301 51.662 75.156 1.00 26.56 192 CYS A CA 1
ATOM 1382 C C . CYS A 1 192 ? 81.448 51.918 73.664 1.00 26.09 192 CYS A C 1
ATOM 1383 O O . CYS A 1 192 ? 81.351 53.057 73.204 1.00 25.81 192 CYS A O 1
ATOM 1386 N N . SER A 1 193 ? 81.685 50.857 72.901 1.00 25.15 193 SER A N 1
ATOM 1387 C CA . SER A 1 193 ? 81.833 51.008 71.462 1.00 24.56 193 SER A CA 1
ATOM 1388 C C . SER A 1 193 ? 80.482 50.836 70.776 1.00 23.12 193 SER A C 1
ATOM 1389 O O . SER A 1 193 ? 79.558 50.243 71.331 1.00 21.82 193 SER A O 1
ATOM 1392 N N . PRO A 1 194 ? 80.348 51.380 69.562 1.00 22.99 194 PRO A N 1
ATOM 1393 C CA . PRO A 1 194 ? 79.086 51.250 68.835 1.00 22.45 194 PRO A CA 1
ATOM 1394 C C . PRO A 1 194 ? 78.728 49.772 68.701 1.00 21.67 194 PRO A C 1
ATOM 1395 O O . PRO A 1 194 ? 77.576 49.381 68.857 1.00 22.04 194 PRO A O 1
ATOM 1399 N N . ALA A 1 195 ? 79.745 48.958 68.441 1.00 23.23 195 ALA A N 1
ATOM 1400 C CA . ALA A 1 195 ? 79.569 47.523 68.278 1.00 23.67 195 ALA A CA 1
ATOM 1401 C C . ALA A 1 195 ? 79.102 46.849 69.558 1.00 24.01 195 ALA A C 1
ATOM 1402 O O . ALA A 1 195 ? 78.241 45.968 69.517 1.00 23.35 195 ALA A O 1
ATOM 1404 N N . GLU A 1 196 ? 79.673 47.256 70.692 1.00 23.77 196 GLU A N 1
ATOM 1405 C CA . GLU A 1 196 ? 79.306 46.666 71.976 1.00 24.39 196 GLU A CA 1
ATOM 1406 C C . GLU A 1 196 ? 77.862 46.979 72.358 1.00 22.97 196 GLU A C 1
ATOM 1407 O O . GLU A 1 196 ? 77.187 46.158 72.979 1.00 21.23 196 GLU A O 1
ATOM 1413 N N . MET A 1 197 ? 77.384 48.160 71.975 1.00 21.92 197 MET A N 1
ATOM 1414 C CA . MET A 1 197 ? 76.017 48.547 72.292 1.00 21.87 197 MET A CA 1
ATOM 1415 C C . MET A 1 197 ? 75.020 48.091 71.216 1.00 21.37 197 MET A C 1
ATOM 1416 O O . MET A 1 197 ? 73.818 48.334 71.332 1.00 22.57 197 MET A O 1
ATOM 1421 N N . THR A 1 198 ? 75.506 47.427 70.172 1.00 19.91 198 THR A N 1
ATOM 1422 C CA . THR A 1 198 ? 74.591 46.959 69.141 1.00 19.54 198 THR A CA 1
ATOM 1423 C C . THR A 1 198 ? 74.720 45.478 68.783 1.00 18.90 198 THR A C 1
ATOM 1424 O O . THR A 1 198 ? 74.267 44.624 69.553 1.00 21.14 198 THR A O 1
ATOM 1428 N N . TRP A 1 199 ? 75.346 45.154 67.652 1.00 18.39 199 TRP A N 1
ATOM 1429 C CA . TRP A 1 199 ? 75.427 43.756 67.237 1.00 19.84 199 TRP A CA 1
ATOM 1430 C C . TRP A 1 199 ? 76.095 42.791 68.204 1.00 20.08 199 TRP A C 1
ATOM 1431 O O . TRP A 1 199 ? 75.701 41.631 68.286 1.00 19.50 199 TRP A O 1
ATOM 1442 N N . LYS A 1 200 ? 77.095 43.246 68.946 1.00 21.29 200 LYS A N 1
ATOM 1443 C CA . LYS A 1 200 ? 77.733 42.341 69.891 1.00 23.10 200 LYS A CA 1
ATOM 1444 C C . LYS A 1 200 ? 76.766 41.994 71.023 1.00 23.47 200 LYS A C 1
ATOM 1445 O O . LYS A 1 200 ? 76.988 41.040 71.768 1.00 23.55 200 LYS A O 1
ATOM 1451 N N . ALA A 1 201 ? 75.686 42.765 71.140 1.00 22.71 201 ALA A N 1
ATOM 1452 C CA . ALA A 1 201 ? 74.677 42.522 72.170 1.00 22.65 201 ALA A CA 1
ATOM 1453 C C . ALA A 1 201 ? 73.415 41.877 71.588 1.00 23.73 201 ALA A C 1
ATOM 1454 O O . ALA A 1 201 ? 72.444 41.629 72.313 1.00 26.21 201 ALA A O 1
ATOM 1456 N N . GLY A 1 202 ? 73.420 41.617 70.282 1.00 21.99 202 GLY A N 1
ATOM 1457 C CA . GLY A 1 202 ? 72.274 40.985 69.656 1.00 20.86 202 GLY A CA 1
ATOM 1458 C C . GLY A 1 202 ? 71.366 41.850 68.795 1.00 20.66 202 GLY A C 1
ATOM 1459 O O . GLY A 1 202 ? 70.373 41.358 68.260 1.00 20.76 202 GLY A O 1
ATOM 1460 N N . VAL A 1 203 ? 71.684 43.127 68.641 1.00 20.10 203 VAL A N 1
ATOM 1461 C CA . VAL A 1 203 ? 70.843 44.001 67.815 1.00 19.87 203 VAL A CA 1
ATOM 1462 C C . VAL A 1 203 ? 70.946 43.610 66.335 1.00 19.23 203 VAL A C 1
ATOM 1463 O O . VAL A 1 203 ? 72.047 43.380 65.830 1.00 19.80 203 VAL A O 1
ATOM 1467 N N . ASP A 1 204 ? 69.800 43.540 65.651 1.00 19.82 204 ASP A N 1
ATOM 1468 C CA . ASP A 1 204 ? 69.753 43.178 64.236 1.00 19.50 204 ASP A CA 1
ATOM 1469 C C . ASP A 1 204 ? 69.643 44.397 63.329 1.00 18.89 204 ASP A C 1
ATOM 1470 O O . ASP A 1 204 ? 70.190 44.414 62.233 1.00 16.97 204 ASP A O 1
ATOM 1475 N N . ALA A 1 205 ? 68.916 45.407 63.793 1.00 17.74 205 ALA A N 1
ATOM 1476 C CA . ALA A 1 205 ? 68.710 46.621 63.018 1.00 18.89 205 ALA A CA 1
ATOM 1477 C C . ALA A 1 205 ? 68.703 47.845 63.926 1.00 17.84 205 ALA A C 1
ATOM 1478 O O . ALA A 1 205 ? 68.105 47.835 65.002 1.00 18.35 205 ALA A O 1
ATOM 1480 N N . LEU A 1 206 ? 69.352 48.907 63.474 1.00 18.13 206 LEU A N 1
ATOM 1481 C CA . LEU A 1 206 ? 69.434 50.122 64.260 1.00 17.80 206 LEU A CA 1
ATOM 1482 C C . LEU A 1 206 ? 69.013 51.383 63.516 1.00 18.60 206 LEU A C 1
ATOM 1483 O O . LEU A 1 206 ? 69.371 51.583 62.347 1.00 18.63 206 LEU A O 1
ATOM 1488 N N . SER A 1 207 ? 68.236 52.225 64.193 1.00 18.38 207 SER A N 1
ATOM 1489 C CA . SER A 1 207 ? 67.843 53.506 63.618 1.00 19.33 207 SER A CA 1
ATOM 1490 C C . SER A 1 207 ? 68.910 54.431 64.205 1.00 18.74 207 SER A C 1
ATOM 1491 O O . SER A 1 207 ? 68.800 54.878 65.344 1.00 20.13 207 SER A O 1
ATOM 1494 N N . PHE A 1 208 ? 69.967 54.659 63.432 1.00 20.40 208 PHE A N 1
ATOM 1495 C CA . PHE A 1 208 ? 71.091 55.498 63.849 1.00 20.62 208 PHE A CA 1
ATOM 1496 C C . PHE A 1 208 ? 70.679 56.969 63.767 1.00 21.02 208 PHE A C 1
ATOM 1497 O O . PHE A 1 208 ? 70.626 57.544 62.680 1.00 20.38 208 PHE A O 1
ATOM 1505 N N . GLY A 1 209 ? 70.381 57.568 64.916 1.00 21.37 209 GLY A N 1
ATOM 1506 C CA . GLY A 1 209 ? 69.961 58.960 64.943 1.00 22.28 209 GLY A CA 1
ATOM 1507 C C . GLY A 1 209 ? 71.097 59.970 64.881 1.00 23.47 209 GLY A C 1
ATOM 1508 O O . GLY A 1 209 ? 72.089 59.850 65.599 1.00 22.68 209 GLY A O 1
ATOM 1509 N N . ALA A 1 210 ? 70.947 60.970 64.019 1.00 22.15 210 ALA A N 1
ATOM 1510 C CA . ALA A 1 210 ? 71.958 62.012 63.865 1.00 22.49 210 ALA A CA 1
ATOM 1511 C C . ALA A 1 210 ? 71.308 63.388 63.914 1.00 22.46 210 ALA A C 1
ATOM 1512 O O . ALA A 1 210 ? 71.898 64.350 64.404 1.00 21.73 210 ALA A O 1
ATOM 1514 N N . THR A 1 211 ? 70.089 63.471 63.393 1.00 21.81 211 THR A N 1
ATOM 1515 C CA . THR A 1 211 ? 69.357 64.726 63.362 1.00 22.54 211 THR A CA 1
ATOM 1516 C C . THR A 1 211 ? 69.313 65.422 64.709 1.00 23.14 211 THR A C 1
ATOM 1517 O O . THR A 1 211 ? 69.670 66.595 64.821 1.00 22.05 211 THR A O 1
ATOM 1521 N N . LYS A 1 212 ? 68.885 64.698 65.737 1.00 22.98 212 LYS A N 1
ATOM 1522 C CA . LYS A 1 212 ? 68.795 65.284 67.065 1.00 23.16 212 LYS A CA 1
ATOM 1523 C C . LYS A 1 212 ? 70.152 65.627 67.664 1.00 22.92 212 LYS A C 1
ATOM 1524 O O . LYS A 1 212 ? 70.240 66.412 68.604 1.00 21.63 212 LYS A O 1
ATOM 1530 N N . ASN A 1 213 ? 71.210 65.058 67.104 1.00 23.49 213 ASN A N 1
ATOM 1531 C CA . ASN A 1 213 ? 72.542 65.311 67.622 1.00 24.07 213 ASN A CA 1
ATOM 1532 C C . ASN A 1 213 ? 73.437 66.161 66.718 1.00 24.82 213 ASN A C 1
ATOM 1533 O O . ASN A 1 213 ? 74.660 66.036 66.761 1.00 24.36 213 ASN A O 1
ATOM 1538 N N . GLY A 1 214 ? 72.844 67.015 65.888 1.00 25.14 214 GLY A N 1
ATOM 1539 C CA . GLY A 1 214 ? 73.682 67.867 65.063 1.00 25.26 214 GLY A CA 1
ATOM 1540 C C . GLY A 1 214 ? 73.498 68.047 63.570 1.00 24.74 214 GLY A C 1
ATOM 1541 O O . GLY A 1 214 ? 74.050 69.003 63.023 1.00 24.32 214 GLY A O 1
ATOM 1542 N N . VAL A 1 215 ? 72.776 67.162 62.884 1.00 23.29 215 VAL A N 1
ATOM 1543 C CA . VAL A 1 215 ? 72.601 67.371 61.449 1.00 21.85 215 VAL A CA 1
ATOM 1544 C C . VAL A 1 215 ? 71.265 68.055 61.177 1.00 22.27 215 VAL A C 1
ATOM 1545 O O . VAL A 1 215 ? 70.518 68.361 62.107 1.00 23.82 215 VAL A O 1
ATOM 1549 N N . LEU A 1 216 ? 70.979 68.322 59.911 1.00 22.68 216 LEU A N 1
ATOM 1550 C CA . LEU A 1 216 ? 69.740 69.002 59.535 1.00 24.12 216 LEU A CA 1
ATOM 1551 C C . LEU A 1 216 ? 68.566 68.030 59.467 1.00 21.57 216 LEU A C 1
ATOM 1552 O O . LEU A 1 216 ? 67.514 68.236 60.082 1.00 21.82 216 LEU A O 1
ATOM 1557 N N . ALA A 1 217 ? 68.758 66.978 58.691 1.00 19.71 217 ALA A N 1
ATOM 1558 C CA . ALA A 1 217 ? 67.726 65.978 58.505 1.00 21.83 217 ALA A CA 1
ATOM 1559 C C . ALA A 1 217 ? 68.341 64.815 57.761 1.00 21.28 217 ALA A C 1
ATOM 1560 O O . ALA A 1 217 ? 68.377 64.797 56.534 1.00 24.02 217 ALA A O 1
ATOM 1562 N N . ALA A 1 218 ? 68.845 63.852 58.518 1.00 21.08 218 ALA A N 1
ATOM 1563 C CA . ALA A 1 218 ? 69.452 62.666 57.942 1.00 20.24 218 ALA A CA 1
ATOM 1564 C C . ALA A 1 218 ? 69.663 61.644 59.042 1.00 21.26 218 ALA A C 1
ATOM 1565 O O . ALA A 1 218 ? 70.397 61.892 59.995 1.00 21.15 218 ALA A O 1
ATOM 1567 N N . GLU A 1 219 ? 68.991 60.508 58.907 1.00 19.95 219 GLU A N 1
ATOM 1568 C CA . GLU A 1 219 ? 69.101 59.411 59.856 1.00 20.53 219 GLU A CA 1
ATOM 1569 C C . GLU A 1 219 ? 69.687 58.254 59.052 1.00 20.57 219 GLU A C 1
ATOM 1570 O O . GLU A 1 219 ? 69.710 58.296 57.819 1.00 20.01 219 GLU A O 1
ATOM 1576 N N . ALA A 1 220 ? 70.169 57.225 59.737 1.00 19.10 220 ALA A N 1
ATOM 1577 C CA . ALA A 1 220 ? 70.731 56.087 59.030 1.00 18.51 220 ALA A CA 1
ATOM 1578 C C . ALA A 1 220 ? 70.203 54.755 59.535 1.00 19.54 220 ALA A C 1
ATOM 1579 O O . ALA A 1 220 ? 70.221 54.476 60.734 1.00 21.36 220 ALA A O 1
ATOM 1581 N N . ILE A 1 221 ? 69.705 53.941 58.615 1.00 17.98 221 ILE A N 1
ATOM 1582 C CA . ILE A 1 221 ? 69.246 52.618 58.980 1.00 18.42 221 ILE A CA 1
ATOM 1583 C C . ILE A 1 221 ? 70.512 51.770 58.884 1.00 19.50 221 ILE A C 1
ATOM 1584 O O . ILE A 1 221 ? 71.113 51.672 57.815 1.00 20.18 221 ILE A O 1
ATOM 1589 N N . VAL A 1 222 ? 70.933 51.188 59.999 1.00 20.18 222 VAL A N 1
ATOM 1590 C CA . VAL A 1 222 ? 72.131 50.348 60.004 1.00 19.37 222 VAL A CA 1
ATOM 1591 C C . VAL A 1 222 ? 71.688 48.912 60.236 1.00 19.47 222 VAL A C 1
ATOM 1592 O O . VAL A 1 222 ? 71.140 48.584 61.290 1.00 19.47 222 VAL A O 1
ATOM 1596 N N . LEU A 1 223 ? 71.887 48.066 59.230 1.00 19.17 223 LEU A N 1
ATOM 1597 C CA . LEU A 1 223 ? 71.501 46.668 59.324 1.00 19.73 223 LEU A CA 1
ATOM 1598 C C . LEU A 1 223 ? 72.692 45.783 59.623 1.00 20.74 223 LEU A C 1
ATOM 1599 O O . LEU A 1 223 ? 73.672 45.775 58.868 1.00 19.63 223 LEU A O 1
ATOM 1604 N N . PHE A 1 224 ? 72.590 45.038 60.720 1.00 20.24 224 PHE A N 1
ATOM 1605 C CA . PHE A 1 224 ? 73.631 44.107 61.135 1.00 21.55 224 PHE A CA 1
ATOM 1606 C C . PHE A 1 224 ? 73.254 42.744 60.554 1.00 23.38 224 PHE A C 1
ATOM 1607 O O . PHE A 1 224 ? 74.115 41.908 60.279 1.00 23.09 224 PHE A O 1
ATOM 1615 N N . ASN A 1 225 ? 71.952 42.529 60.377 1.00 25.18 225 ASN A N 1
ATOM 1616 C CA . ASN A 1 225 ? 71.441 41.303 59.762 1.00 26.43 225 ASN A CA 1
ATOM 1617 C C . ASN A 1 225 ? 71.310 41.694 58.287 1.00 28.03 225 ASN A C 1
ATOM 1618 O O . ASN A 1 225 ? 70.222 42.002 57.786 1.00 27.06 225 ASN A O 1
ATOM 1623 N N . THR A 1 226 ? 72.447 41.686 57.607 1.00 27.30 226 THR A N 1
ATOM 1624 C CA . THR A 1 226 ? 72.540 42.085 56.220 1.00 27.67 226 THR A CA 1
ATOM 1625 C C . THR A 1 226 ? 71.666 41.326 55.226 1.00 27.85 226 THR A C 1
ATOM 1626 O O . THR A 1 226 ? 71.475 41.786 54.097 1.00 28.05 226 THR A O 1
ATOM 1630 N N . SER A 1 227 ? 71.131 40.180 55.634 1.00 26.30 227 SER A N 1
ATOM 1631 C CA . SER A 1 227 ? 70.284 39.394 54.742 1.00 25.99 227 SER A CA 1
ATOM 1632 C C . SER A 1 227 ? 68.984 40.135 54.411 1.00 26.04 227 SER A C 1
ATOM 1633 O O . SER A 1 227 ? 68.225 39.710 53.534 1.00 24.98 227 SER A O 1
ATOM 1636 N N . LEU A 1 228 ? 68.724 41.230 55.118 1.00 23.80 228 LEU A N 1
ATOM 1637 C CA . LEU A 1 228 ? 67.512 42.005 54.886 1.00 25.65 228 LEU A CA 1
ATOM 1638 C C . LEU A 1 228 ? 67.743 43.190 53.952 1.00 24.34 228 LEU A C 1
ATOM 1639 O O . LEU A 1 228 ? 66.811 43.928 53.634 1.00 24.69 228 LEU A O 1
ATOM 1644 N N . ALA A 1 229 ? 68.984 43.361 53.510 1.00 23.73 229 ALA A N 1
ATOM 1645 C CA . ALA A 1 229 ? 69.348 44.466 52.631 1.00 25.09 229 ALA A CA 1
ATOM 1646 C C . ALA A 1 229 ? 68.455 44.628 51.408 1.00 24.59 229 ALA A C 1
ATOM 1647 O O . ALA A 1 229 ? 67.892 45.702 51.185 1.00 24.91 229 ALA A O 1
ATOM 1649 N N . THR A 1 230 ? 68.339 43.574 50.606 1.00 25.57 230 THR A N 1
ATOM 1650 C CA . THR A 1 230 ? 67.523 43.640 49.396 1.00 24.58 230 THR A CA 1
ATOM 1651 C C . THR A 1 230 ? 66.091 44.085 49.683 1.00 23.33 230 THR A C 1
ATOM 1652 O O . THR A 1 230 ? 65.586 45.023 49.060 1.00 23.38 230 THR A O 1
ATOM 1656 N N . GLU A 1 231 ? 65.436 43.420 50.624 1.00 21.04 231 GLU A N 1
ATOM 1657 C CA . GLU A 1 231 ? 64.073 43.786 50.983 1.00 21.97 231 GLU A CA 1
ATOM 1658 C C . GLU A 1 231 ? 64.012 45.254 51.401 1.00 19.71 231 GLU A C 1
ATOM 1659 O O . GLU A 1 231 ? 63.096 45.979 51.023 1.00 18.81 231 GLU A O 1
ATOM 1665 N N . MET A 1 232 ? 65.009 45.689 52.164 1.00 19.42 232 MET A N 1
ATOM 1666 C CA . MET A 1 232 ? 65.051 47.060 52.644 1.00 19.13 232 MET A CA 1
ATOM 1667 C C . MET A 1 232 ? 65.124 48.077 51.518 1.00 19.48 232 MET A C 1
ATOM 1668 O O . MET A 1 232 ? 64.531 49.144 51.621 1.00 19.81 232 MET A O 1
ATOM 1673 N N . SER A 1 233 ? 65.853 47.759 50.450 1.00 18.84 233 SER A N 1
ATOM 1674 C CA . SER A 1 233 ? 65.962 48.690 49.328 1.00 20.43 233 SER A CA 1
ATOM 1675 C C . SER A 1 233 ? 64.593 48.989 48.755 1.00 18.39 233 SER A C 1
ATOM 1676 O O . SER A 1 233 ? 64.213 50.151 48.612 1.00 18.10 233 SER A O 1
ATOM 1679 N N . TYR A 1 234 ? 63.861 47.931 48.420 1.00 18.11 234 TYR A N 1
ATOM 1680 C CA . TYR A 1 234 ? 62.526 48.088 47.865 1.00 18.39 234 TYR A CA 1
ATOM 1681 C C . TYR A 1 234 ? 61.605 48.803 48.858 1.00 18.29 234 TYR A C 1
ATOM 1682 O O . TYR A 1 234 ? 60.899 49.738 48.484 1.00 16.93 234 TYR A O 1
ATOM 1691 N N . ARG A 1 235 ? 61.618 48.377 50.120 1.00 17.49 235 ARG A N 1
ATOM 1692 C CA . ARG A 1 235 ? 60.755 49.008 51.117 1.00 18.04 235 ARG A CA 1
ATOM 1693 C C . ARG A 1 235 ? 61.044 50.504 51.234 1.00 18.69 235 ARG A C 1
ATOM 1694 O O . ARG A 1 235 ? 60.115 51.310 51.309 1.00 17.52 235 ARG A O 1
ATOM 1702 N N . ARG A 1 236 ? 62.322 50.880 51.231 1.00 17.12 236 ARG A N 1
ATOM 1703 C CA . ARG A 1 236 ? 62.663 52.294 51.333 1.00 16.57 236 ARG A CA 1
ATOM 1704 C C . ARG A 1 236 ? 62.134 53.073 50.136 1.00 15.59 236 ARG A C 1
ATOM 1705 O O . ARG A 1 236 ? 61.533 54.132 50.296 1.00 16.30 236 ARG A O 1
ATOM 1713 N N . LYS A 1 237 ? 62.374 52.550 48.940 1.00 16.85 237 LYS A N 1
ATOM 1714 C CA . LYS A 1 237 ? 61.921 53.197 47.711 1.00 16.39 237 LYS A CA 1
ATOM 1715 C C . LYS A 1 237 ? 60.397 53.291 47.658 1.00 17.34 237 LYS A C 1
ATOM 1716 O O . LYS A 1 237 ? 59.836 54.354 47.393 1.00 16.69 237 LYS A O 1
ATOM 1722 N N . ARG A 1 238 ? 59.739 52.164 47.910 1.00 16.05 238 ARG A N 1
ATOM 1723 C CA . ARG A 1 238 ? 58.285 52.079 47.894 1.00 15.60 238 ARG A CA 1
ATOM 1724 C C . ARG A 1 238 ? 57.632 53.072 48.862 1.00 14.32 238 ARG A C 1
ATOM 1725 O O . ARG A 1 238 ? 56.541 53.575 48.601 1.00 14.07 238 ARG A O 1
ATOM 1733 N N . ALA A 1 239 ? 58.309 53.368 49.969 1.00 13.34 239 ALA A N 1
ATOM 1734 C CA . ALA A 1 239 ? 57.775 54.299 50.959 1.00 14.33 239 ALA A CA 1
ATOM 1735 C C . ALA A 1 239 ? 58.157 55.747 50.654 1.00 14.64 239 ALA A C 1
ATOM 1736 O O . ALA A 1 239 ? 57.900 56.648 51.455 1.00 14.82 239 ALA A O 1
ATOM 1738 N N . GLY A 1 240 ? 58.774 55.962 49.495 1.00 15.57 240 GLY A N 1
ATOM 1739 C CA . GLY A 1 240 ? 59.171 57.300 49.096 1.00 15.55 240 GLY A CA 1
ATOM 1740 C C . GLY A 1 240 ? 60.351 57.857 49.869 1.00 16.50 240 GLY A C 1
ATOM 1741 O O . GLY A 1 240 ? 60.568 59.068 49.890 1.00 15.57 240 GLY A O 1
ATOM 1742 N N . HIS A 1 241 ? 61.134 56.980 50.485 1.00 14.69 241 HIS A N 1
ATOM 1743 C CA . HIS A 1 241 ? 62.277 57.424 51.263 1.00 16.33 241 HIS A CA 1
ATOM 1744 C C . HIS A 1 241 ? 63.647 57.252 50.617 1.00 15.60 241 HIS A C 1
ATOM 1745 O O . HIS A 1 241 ? 64.664 57.263 51.304 1.00 15.30 241 HIS A O 1
ATOM 1752 N N . LEU A 1 242 ? 63.675 57.090 49.296 1.00 15.90 242 LEU A N 1
ATOM 1753 C CA . LEU A 1 242 ? 64.949 56.970 48.595 1.00 17.14 242 LEU A CA 1
ATOM 1754 C C . LEU A 1 242 ? 65.196 58.326 47.930 1.00 17.94 242 LEU A C 1
ATOM 1755 O O . LEU A 1 242 ? 64.604 58.638 46.904 1.00 17.58 242 LEU A O 1
ATOM 1760 N N . SER A 1 243 ? 66.049 59.136 48.544 1.00 18.81 243 SER A N 1
ATOM 1761 C CA . SER A 1 243 ? 66.367 60.465 48.026 1.00 20.50 243 SER A CA 1
ATOM 1762 C C . SER A 1 243 ? 67.205 60.376 46.759 1.00 20.39 243 SER A C 1
ATOM 1763 O O . SER A 1 243 ? 68.189 59.642 46.710 1.00 21.04 243 SER A O 1
ATOM 1766 N N . SER A 1 244 ? 66.813 61.130 45.737 1.00 19.19 244 SER A N 1
ATOM 1767 C CA . SER A 1 244 ? 67.529 61.124 44.467 1.00 19.95 244 SER A CA 1
ATOM 1768 C C . SER A 1 244 ? 68.908 61.764 44.592 1.00 20.44 244 SER A C 1
ATOM 1769 O O . SER A 1 244 ? 69.900 61.208 44.122 1.00 23.15 244 SER A O 1
ATOM 1772 N N . LYS A 1 245 ? 68.971 62.937 45.212 1.00 20.68 245 LYS A N 1
ATOM 1773 C CA . LYS A 1 245 ? 70.250 63.614 45.407 1.00 22.11 245 LYS A CA 1
ATOM 1774 C C . LYS A 1 245 ? 70.754 63.207 46.787 1.00 21.64 245 LYS A C 1
ATOM 1775 O O . LYS A 1 245 ? 70.784 64.010 47.720 1.00 22.42 245 LYS A O 1
ATOM 1781 N N . MET A 1 246 ? 71.151 61.944 46.893 1.00 21.68 246 MET A N 1
ATOM 1782 C CA . MET A 1 246 ? 71.622 61.358 48.146 1.00 22.67 246 MET A CA 1
ATOM 1783 C C . MET A 1 246 ? 72.829 62.045 48.791 1.00 24.13 246 MET A C 1
ATOM 1784 O O . MET A 1 246 ? 73.008 61.962 50.01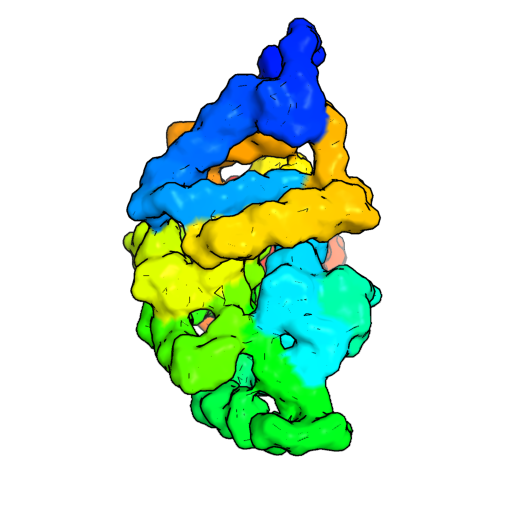1 1.00 23.24 246 MET A O 1
ATOM 1789 N N . ARG A 1 247 ? 73.653 62.721 47.995 1.00 23.98 247 ARG A N 1
ATOM 1790 C CA . ARG A 1 247 ? 74.834 63.386 48.550 1.00 25.32 247 ARG A CA 1
ATOM 1791 C C . ARG A 1 247 ? 74.482 64.406 49.618 1.00 26.15 247 ARG A C 1
ATOM 1792 O O . ARG A 1 247 ? 75.306 64.740 50.465 1.00 27.96 247 ARG A O 1
ATOM 1800 N N . PHE A 1 248 ? 73.252 64.896 49.592 1.00 25.80 248 PHE A N 1
ATOM 1801 C CA . PHE A 1 248 ? 72.841 65.881 50.570 1.00 26.14 248 PHE A CA 1
ATOM 1802 C C . PHE A 1 248 ? 72.454 65.272 51.916 1.00 25.67 248 PHE A C 1
ATOM 1803 O O . PHE A 1 248 ? 72.266 65.984 52.906 1.00 24.57 248 PHE A O 1
ATOM 1811 N N . LEU A 1 249 ? 72.341 63.946 51.944 1.00 23.30 249 LEU A N 1
ATOM 1812 C CA . LEU A 1 249 ? 72.081 63.237 53.194 1.00 23.03 249 LEU A CA 1
ATOM 1813 C C . LEU A 1 249 ? 73.467 62.728 53.602 1.00 21.77 249 LEU A C 1
ATOM 1814 O O . LEU A 1 249 ? 73.858 62.814 54.763 1.00 23.04 249 LEU A O 1
ATOM 1819 N N . SER A 1 250 ? 74.204 62.226 52.614 1.00 21.27 250 SER A N 1
ATOM 1820 C CA . SER A 1 250 ? 75.551 61.698 52.809 1.00 23.28 250 SER A CA 1
ATOM 1821 C C . SER A 1 250 ? 76.528 62.755 53.312 1.00 22.81 250 SER A C 1
ATOM 1822 O O . SER A 1 250 ? 77.377 62.472 54.158 1.00 23.12 250 SER A O 1
ATOM 1825 N N . ALA A 1 251 ? 76.414 63.968 52.780 1.00 22.42 251 ALA A N 1
ATOM 1826 C CA . ALA A 1 251 ? 77.293 65.057 53.190 1.00 23.40 251 ALA A CA 1
ATOM 1827 C C . ALA A 1 251 ? 77.079 65.362 54.670 1.00 23.35 251 ALA A C 1
ATOM 1828 O O . ALA A 1 251 ? 78.035 65.578 55.411 1.00 25.00 251 ALA A O 1
ATOM 1830 N N . GLN A 1 252 ? 75.820 65.374 55.097 1.00 24.16 252 GLN A N 1
ATOM 1831 C CA . GLN A 1 252 ? 75.490 65.643 56.492 1.00 22.77 252 GLN A CA 1
ATOM 1832 C C . GLN A 1 252 ? 76.099 64.585 57.405 1.00 24.01 252 GLN A C 1
ATOM 1833 O O . GLN A 1 252 ? 76.774 64.909 58.386 1.00 22.51 252 GLN A O 1
ATOM 1839 N N . ILE A 1 253 ? 75.862 63.319 57.074 1.00 23.56 253 ILE A N 1
ATOM 1840 C CA . ILE A 1 253 ? 76.371 62.218 57.882 1.00 24.44 253 ILE A CA 1
ATOM 1841 C C . ILE A 1 253 ? 77.890 62.117 57.863 1.00 26.33 253 ILE A C 1
ATOM 1842 O O . ILE A 1 253 ? 78.500 61.786 58.880 1.00 26.29 253 ILE A O 1
ATOM 1847 N N . ASP A 1 254 ? 78.498 62.395 56.712 1.00 27.42 254 ASP A N 1
ATOM 1848 C CA . ASP A 1 254 ? 79.952 62.348 56.596 1.00 27.29 254 ASP A CA 1
ATOM 1849 C C . ASP A 1 254 ? 80.576 63.365 57.552 1.00 28.14 254 ASP A C 1
ATOM 1850 O O . ASP A 1 254 ? 81.543 63.059 58.258 1.00 27.58 254 ASP A O 1
ATOM 1855 N N . ALA A 1 255 ? 80.023 64.575 57.566 1.00 27.58 255 ALA A N 1
ATOM 1856 C CA . ALA A 1 255 ? 80.508 65.628 58.455 1.00 27.44 255 ALA A CA 1
ATOM 1857 C C . ALA A 1 255 ? 80.297 65.161 59.889 1.00 27.80 255 ALA A C 1
ATOM 1858 O O . ALA A 1 255 ? 81.175 65.296 60.743 1.00 27.24 255 ALA A O 1
ATOM 1860 N N . TYR A 1 256 ? 79.112 64.612 60.133 1.00 26.25 256 TYR A N 1
ATOM 1861 C CA . TYR A 1 256 ? 78.720 64.096 61.442 1.00 25.25 256 TYR A CA 1
ATOM 1862 C C . TYR A 1 256 ? 79.748 63.073 61.935 1.00 25.34 256 TYR A C 1
ATOM 1863 O O . TYR A 1 256 ? 80.077 63.031 63.120 1.00 25.94 256 TYR A O 1
ATOM 1872 N N . LEU A 1 257 ? 80.256 62.259 61.016 1.00 24.42 257 LEU A N 1
ATOM 1873 C CA . LEU A 1 257 ? 81.226 61.228 61.363 1.00 26.69 257 LEU A CA 1
ATOM 1874 C C . LEU A 1 257 ? 82.671 61.619 61.028 1.00 28.19 257 LEU A C 1
ATOM 1875 O O . LEU A 1 257 ? 83.499 60.769 60.711 1.00 32.05 257 LEU A O 1
ATOM 1880 N N . THR A 1 258 ? 82.970 62.908 61.096 1.00 29.02 258 THR A N 1
ATOM 1881 C CA . THR A 1 258 ? 84.316 63.393 60.822 1.00 30.21 258 THR A CA 1
ATOM 1882 C C . THR A 1 258 ? 84.855 64.026 62.099 1.00 30.58 258 THR A C 1
ATOM 1883 O O . THR A 1 258 ? 84.125 64.721 62.813 1.00 31.44 258 THR A O 1
ATOM 1887 N N . ASP A 1 259 ? 86.127 63.769 62.389 1.00 31.45 259 ASP A N 1
ATOM 1888 C CA . ASP A 1 259 ? 86.777 64.306 63.581 1.00 31.27 259 ASP A CA 1
ATOM 1889 C C . ASP A 1 259 ? 85.967 64.066 64.850 1.00 29.95 259 ASP A C 1
ATOM 1890 O O . ASP A 1 259 ? 85.934 64.913 65.737 1.00 28.65 259 ASP A O 1
ATOM 1895 N N . ASP A 1 260 ? 85.312 62.913 64.929 1.00 29.82 260 ASP A N 1
ATOM 1896 C CA . ASP A 1 260 ? 84.500 62.566 66.087 1.00 29.65 260 ASP A CA 1
ATOM 1897 C C . ASP A 1 260 ? 83.479 63.615 66.480 1.00 27.65 260 ASP A C 1
ATOM 1898 O O . ASP A 1 260 ? 83.103 63.711 67.645 1.00 27.33 260 ASP A O 1
ATOM 1903 N N . LEU A 1 261 ? 83.022 64.387 65.502 1.00 25.83 261 LEU A N 1
ATOM 1904 C CA . LEU A 1 261 ? 82.030 65.424 65.752 1.00 25.00 261 LEU A CA 1
ATOM 1905 C C . LEU A 1 261 ? 80.792 64.886 66.471 1.00 24.08 261 LEU A C 1
ATOM 1906 O O . LEU A 1 261 ? 80.348 65.460 67.468 1.00 23.16 261 LEU A O 1
ATOM 1911 N N . TRP A 1 262 ? 80.235 63.783 65.975 1.00 24.92 262 TRP A N 1
ATOM 1912 C CA . TRP A 1 262 ? 79.035 63.233 66.598 1.00 24.65 262 TRP A CA 1
ATOM 1913 C C . TRP A 1 262 ? 79.213 62.945 68.082 1.00 23.84 262 TRP A C 1
ATOM 1914 O O . TRP A 1 262 ? 78.355 63.308 68.891 1.00 23.71 262 TRP A O 1
ATOM 1925 N N . LEU A 1 263 ? 80.327 62.321 68.450 1.00 24.03 263 LEU A N 1
ATOM 1926 C CA . LEU A 1 263 ? 80.572 62.013 69.856 1.00 23.70 263 LEU A CA 1
ATOM 1927 C C . LEU A 1 263 ? 80.751 63.297 70.670 1.00 23.85 263 LEU A C 1
ATOM 1928 O O . LEU A 1 263 ? 80.192 63.436 71.760 1.00 24.81 263 LEU A O 1
ATOM 1933 N N . ARG A 1 264 ? 81.524 64.240 70.140 1.00 24.55 264 ARG A N 1
ATOM 1934 C CA . ARG A 1 264 ? 81.735 65.502 70.839 1.00 27.14 264 ARG A CA 1
ATOM 1935 C C . ARG A 1 264 ? 80.396 66.200 71.071 1.00 26.11 264 ARG A C 1
ATOM 1936 O O . ARG A 1 264 ? 80.153 66.740 72.152 1.00 24.44 264 ARG A O 1
ATOM 1944 N N . ASN A 1 265 ? 79.529 66.183 70.057 1.00 26.04 265 ASN A N 1
ATOM 1945 C CA . ASN A 1 265 ? 78.217 66.815 70.170 1.00 25.65 265 ASN A CA 1
ATOM 1946 C C . ASN A 1 265 ? 77.390 66.163 71.271 1.00 24.96 265 ASN A C 1
ATOM 1947 O O . ASN A 1 265 ? 76.697 66.849 72.035 1.00 25.05 265 ASN A O 1
ATOM 1952 N N . ALA A 1 266 ? 77.454 64.836 71.342 1.00 23.95 266 ALA A N 1
ATOM 1953 C CA . ALA A 1 266 ? 76.709 64.087 72.350 1.00 24.72 266 ALA A CA 1
ATOM 1954 C C . ALA A 1 266 ? 77.263 64.380 73.745 1.00 24.27 266 ALA A C 1
ATOM 1955 O O . ALA A 1 266 ? 76.513 64.501 74.713 1.00 23.15 266 ALA A O 1
ATOM 1957 N N . ARG A 1 267 ? 78.583 64.489 73.843 1.00 25.35 267 ARG A N 1
ATOM 1958 C CA . ARG A 1 267 ? 79.215 64.773 75.128 1.00 26.41 267 ARG A CA 1
ATOM 1959 C C . ARG A 1 267 ? 78.744 66.129 75.639 1.00 26.00 267 ARG A C 1
ATOM 1960 O O . ARG A 1 267 ? 78.428 66.269 76.820 1.00 27.36 267 ARG A O 1
ATOM 1968 N N . LYS A 1 268 ? 78.675 67.117 74.749 1.00 25.62 268 LYS A N 1
ATOM 1969 C CA . LYS A 1 268 ? 78.226 68.451 75.138 1.00 25.52 268 LYS A CA 1
ATOM 1970 C C . LYS A 1 268 ? 76.773 68.464 75.598 1.00 24.94 268 LYS A C 1
ATOM 1971 O O . LYS A 1 268 ? 76.415 69.175 76.537 1.00 23.26 268 LYS A O 1
ATOM 1977 N N . ALA A 1 269 ? 75.932 67.678 74.935 1.00 24.25 269 ALA A N 1
ATOM 1978 C CA . ALA A 1 269 ? 74.522 67.616 75.303 1.00 23.41 269 ALA A CA 1
ATOM 1979 C C . ALA A 1 269 ? 74.361 66.968 76.674 1.00 22.91 269 ALA A C 1
ATOM 1980 O O . ALA A 1 269 ? 73.632 67.480 77.523 1.00 22.15 269 ALA A O 1
ATOM 1982 N N . ASN A 1 270 ? 75.031 65.836 76.885 1.00 22.34 270 ASN A N 1
ATOM 1983 C CA . ASN A 1 270 ? 74.947 65.142 78.166 1.00 23.36 270 ASN A CA 1
ATOM 1984 C C . ASN A 1 270 ? 75.565 66.008 79.262 1.00 24.35 270 ASN A C 1
ATOM 1985 O O . ASN A 1 270 ? 75.039 66.082 80.368 1.00 24.85 270 ASN A O 1
ATOM 1990 N N . ALA A 1 271 ? 76.673 66.669 78.940 1.00 25.19 271 ALA A N 1
ATOM 1991 C CA . ALA A 1 271 ? 77.357 67.537 79.897 1.00 27.41 271 ALA A CA 1
ATOM 1992 C C . ALA A 1 271 ? 76.446 68.672 80.368 1.00 27.32 271 ALA A C 1
ATOM 1993 O O . ALA A 1 271 ? 76.490 69.075 81.532 1.00 27.56 271 ALA A O 1
ATOM 1995 N N . ALA A 1 272 ? 75.618 69.179 79.462 1.00 27.73 272 ALA A N 1
ATOM 1996 C CA . ALA A 1 272 ? 74.705 70.272 79.788 1.00 27.32 272 ALA A CA 1
ATOM 1997 C C . ALA A 1 272 ? 73.617 69.831 80.760 1.00 26.79 272 ALA A C 1
ATOM 1998 O O . ALA A 1 272 ? 73.292 70.542 81.708 1.00 24.93 272 ALA A O 1
ATOM 2000 N N . ALA A 1 273 ? 73.036 68.663 80.520 1.00 27.01 273 ALA A N 1
ATOM 2001 C CA . ALA A 1 273 ? 71.994 68.170 81.412 1.00 26.94 273 ALA A CA 1
ATOM 2002 C C . ALA A 1 273 ? 72.597 67.847 82.779 1.00 26.91 273 ALA A C 1
ATOM 2003 O O . ALA A 1 273 ? 71.992 68.115 83.816 1.00 25.07 273 ALA A O 1
ATOM 2005 N N . GLN A 1 274 ? 73.791 67.261 82.776 1.00 29.07 274 GLN A N 1
ATOM 2006 C CA . GLN A 1 274 ? 74.449 66.903 84.032 1.00 31.55 274 GLN A CA 1
ATOM 2007 C C . GLN A 1 274 ? 74.743 68.177 84.830 1.00 32.21 274 GLN A C 1
ATOM 2008 O O . GLN A 1 274 ? 74.644 68.189 86.056 1.00 32.64 274 GLN A O 1
ATOM 2014 N N . ARG A 1 275 ? 75.083 69.254 84.131 1.00 32.60 275 ARG A N 1
ATOM 2015 C CA . ARG A 1 275 ? 75.355 70.529 84.790 1.00 33.27 275 ARG A CA 1
ATOM 2016 C C . ARG A 1 275 ? 74.062 71.035 85.440 1.00 33.10 275 ARG A C 1
ATOM 2017 O O . ARG A 1 275 ? 74.063 71.513 86.577 1.00 34.04 275 ARG A O 1
ATOM 2025 N N . LEU A 1 276 ? 72.959 70.907 84.710 1.00 31.60 276 LEU A N 1
ATOM 2026 C CA . LEU A 1 276 ? 71.651 71.338 85.179 1.00 31.52 276 LEU A CA 1
ATOM 2027 C C . LEU A 1 276 ? 71.202 70.554 86.405 1.00 32.04 276 LEU A C 1
ATOM 2028 O O . LEU A 1 276 ? 70.645 71.122 87.345 1.00 31.85 276 LEU A O 1
ATOM 2033 N N . ALA A 1 277 ? 71.441 69.245 86.397 1.00 32.70 277 ALA A N 1
ATOM 2034 C CA . ALA A 1 277 ? 71.056 68.399 87.521 1.00 34.13 277 ALA A CA 1
ATOM 2035 C C . ALA A 1 277 ? 71.868 68.766 88.767 1.00 35.29 277 ALA A C 1
ATOM 2036 O O . ALA A 1 277 ? 71.333 68.815 89.873 1.00 35.21 277 ALA A O 1
ATOM 2038 N N . GLN A 1 278 ? 73.160 69.019 88.576 1.00 36.27 278 GLN A N 1
ATOM 2039 C CA . GLN A 1 278 ? 74.053 69.375 89.677 1.00 38.71 278 GLN A CA 1
ATOM 2040 C C . GLN A 1 278 ? 73.718 70.755 90.250 1.00 39.85 278 GLN A C 1
ATOM 2041 O O . GLN A 1 278 ? 73.964 71.023 91.426 1.00 40.82 278 GLN A O 1
ATOM 2043 N N . GLY A 1 279 ? 73.152 71.623 89.417 1.00 41.32 279 GLY A N 1
ATOM 2044 C CA . GLY A 1 279 ? 72.787 72.956 89.864 1.00 42.00 279 GLY A CA 1
ATOM 2045 C C . GLY A 1 279 ? 71.416 72.978 90.510 1.00 43.36 279 GLY A C 1
ATOM 2046 O O . GLY A 1 279 ? 71.144 73.803 91.381 1.00 42.99 279 GLY A O 1
ATOM 2047 N N . LEU A 1 280 ? 70.543 72.071 90.085 1.00 44.39 280 LEU A N 1
ATOM 2048 C CA . LEU A 1 280 ? 69.193 71.995 90.635 1.00 46.24 280 LEU A CA 1
ATOM 2049 C C . LEU A 1 280 ? 69.227 71.287 91.975 1.00 49.18 280 LEU A C 1
ATOM 2050 O O . LEU A 1 280 ? 68.332 71.451 92.806 1.00 49.31 280 LEU A O 1
ATOM 2055 N N . GLU A 1 281 ? 70.108 70.321 92.308 1.00 52.15 281 GLU A N 1
ATOM 2056 C CA . GLU A 1 281 ? 70.221 69.534 93.532 1.00 55.37 281 GLU A CA 1
ATOM 2057 C C . GLU A 1 281 ? 70.363 70.449 94.758 1.00 55.76 281 GLU A C 1
ATOM 2058 O O . GLU A 1 281 ? 71.313 71.241 94.859 1.00 55.71 281 GLU A O 1
ATOM 2064 N N . GLY A 1 282 ? 69.511 70.499 95.524 1.00 55.44 282 GLY A N 1
ATOM 2065 C CA . GLY A 1 282 ? 69.461 71.314 96.727 1.00 55.60 282 GLY A CA 1
ATOM 2066 C C . GLY A 1 282 ? 68.883 72.718 96.629 1.00 55.58 282 GLY A C 1
ATOM 2067 O O . GLY A 1 282 ? 69.351 73.626 97.328 1.00 55.81 282 GLY A O 1
ATOM 2068 N N . LEU A 1 283 ? 67.886 72.921 95.769 1.00 55.23 283 LEU A N 1
ATOM 2069 C CA . LEU A 1 283 ? 67.262 74.243 95.648 1.00 54.64 283 LEU A CA 1
ATOM 2070 C C . LEU A 1 283 ? 65.828 74.125 96.125 1.00 54.48 283 LEU A C 1
ATOM 2071 O O . LEU A 1 283 ? 65.227 73.050 96.033 1.00 54.58 283 LEU A O 1
ATOM 2076 N N . GLY A 1 284 ? 65.290 75.225 96.642 1.00 53.82 284 GLY A N 1
ATOM 2077 C CA . GLY A 1 284 ? 63.930 75.224 97.150 1.00 53.00 284 GLY A CA 1
ATOM 2078 C C . GLY A 1 284 ? 62.866 74.853 96.135 1.00 52.73 284 GLY A C 1
ATOM 2079 O O . GLY A 1 284 ? 62.823 75.400 95.023 1.00 52.66 284 GLY A O 1
ATOM 2080 N N . GLY A 1 285 ? 61.996 73.924 96.526 1.00 52.30 285 GLY A N 1
ATOM 2081 C CA . GLY A 1 285 ? 60.923 73.484 95.651 1.00 51.57 285 GLY A CA 1
ATOM 2082 C C . GLY A 1 285 ? 61.417 72.831 94.372 1.00 50.73 285 GLY A C 1
ATOM 2083 O O . GLY A 1 285 ? 60.825 73.010 93.303 1.00 50.54 285 GLY A O 1
ATOM 2084 N N . VAL A 1 286 ? 62.503 72.072 94.477 1.00 49.76 286 VAL A N 1
ATOM 2085 C CA . VAL A 1 286 ? 63.078 71.393 93.319 1.00 48.78 286 VAL A CA 1
ATOM 2086 C C . VAL A 1 286 ? 63.639 70.020 93.678 1.00 47.95 286 VAL A C 1
ATOM 2087 O O . VAL A 1 286 ? 64.549 69.898 94.504 1.00 47.75 286 VAL A O 1
ATOM 2091 N N . GLU A 1 287 ? 63.078 68.984 93.068 1.00 47.00 287 GLU A N 1
ATOM 2092 C CA . GLU A 1 287 ? 63.549 67.622 93.294 1.00 45.31 287 GLU A CA 1
ATOM 2093 C C . GLU A 1 287 ? 63.876 67.030 91.929 1.00 44.07 287 GLU A C 1
ATOM 2094 O O . GLU A 1 287 ? 62.999 66.939 91.074 1.00 43.67 287 GLU A O 1
ATOM 2096 N N . VAL A 1 288 ? 65.139 66.658 91.720 1.00 42.70 288 VAL A N 1
ATOM 2097 C CA . VAL A 1 288 ? 65.567 66.058 90.462 1.00 41.61 288 VAL A CA 1
ATOM 2098 C C . VAL A 1 288 ? 65.205 64.577 90.493 1.00 41.73 288 VAL A C 1
ATOM 2099 O O . VAL A 1 288 ? 65.474 63.884 91.483 1.00 41.09 288 VAL A O 1
ATOM 2103 N N . LEU A 1 289 ? 64.606 64.092 89.408 1.00 41.07 289 LEU A N 1
ATOM 2104 C CA . LEU A 1 289 ? 64.188 62.696 89.322 1.00 41.00 289 LEU A CA 1
ATOM 2105 C C . LEU A 1 289 ? 65.044 61.908 88.335 1.00 40.72 289 LEU A C 1
ATOM 2106 O O . LEU A 1 289 ? 65.267 62.342 87.204 1.00 41.82 289 LEU A O 1
ATOM 2111 N N . GLY A 1 290 ? 65.530 60.750 88.770 1.00 40.82 290 GLY A N 1
ATOM 2112 C CA . GLY A 1 290 ? 66.351 59.920 87.906 1.00 39.44 290 GLY A CA 1
ATOM 2113 C C . GLY A 1 290 ? 67.820 60.253 88.031 1.00 38.51 290 GLY A C 1
ATOM 2114 O O . GLY A 1 290 ? 68.196 61.138 88.808 1.00 38.09 290 GLY A O 1
ATOM 2115 N N . GLY A 1 291 ? 68.652 59.559 87.259 1.00 37.34 291 GLY A N 1
ATOM 2116 C CA . GLY A 1 291 ? 70.082 59.799 87.325 1.00 36.57 291 GLY A CA 1
ATOM 2117 C C . GLY A 1 291 ? 70.602 60.741 86.257 1.00 34.87 291 GLY A C 1
ATOM 2118 O O . GLY A 1 291 ? 71.780 61.095 86.260 1.00 36.87 291 GLY A O 1
ATOM 2119 N N . THR A 1 292 ? 69.725 61.160 85.352 1.00 32.44 292 THR A N 1
ATOM 2120 C CA . THR A 1 292 ? 70.110 62.046 84.265 1.00 29.71 292 THR A CA 1
ATOM 2121 C C . THR A 1 292 ? 71.306 61.436 83.536 1.00 29.35 292 THR A C 1
ATOM 2122 O O . THR A 1 292 ? 72.377 62.039 83.447 1.00 29.38 292 THR A O 1
ATOM 2126 N N . GLU A 1 293 ? 71.102 60.234 83.005 1.00 27.56 293 GLU A N 1
ATOM 2127 C CA . GLU A 1 293 ? 72.144 59.500 82.295 1.00 28.04 293 GLU A CA 1
ATOM 2128 C C . GLU A 1 293 ? 72.516 60.072 80.934 1.00 26.47 293 GLU A C 1
ATOM 2129 O O . GLU A 1 293 ? 73.608 59.802 80.425 1.00 25.15 293 GLU A O 1
ATOM 2135 N N . ALA A 1 294 ? 71.623 60.865 80.344 1.00 25.63 294 ALA A N 1
ATOM 2136 C CA . ALA A 1 294 ? 71.896 61.436 79.028 1.00 24.31 294 ALA A CA 1
ATOM 2137 C C . ALA A 1 294 ? 71.656 62.945 78.918 1.00 25.33 294 ALA A C 1
ATOM 2138 O O . ALA A 1 294 ? 72.170 63.729 79.723 1.00 23.33 294 ALA A O 1
ATOM 2140 N N . ASN A 1 295 ? 70.876 63.348 77.917 1.00 23.09 295 ASN A N 1
ATOM 2141 C CA . ASN A 1 295 ? 70.603 64.762 77.693 1.00 22.49 295 ASN A CA 1
ATOM 2142 C C . ASN A 1 295 ? 69.183 65.165 78.049 1.00 22.62 295 ASN A C 1
ATOM 2143 O O . ASN A 1 295 ? 68.682 66.173 77.549 1.00 22.89 295 ASN A O 1
ATOM 2148 N N . ILE A 1 296 ? 68.537 64.381 78.908 1.00 22.23 296 ILE A N 1
ATOM 2149 C CA . ILE A 1 296 ? 67.171 64.679 79.331 1.00 24.47 296 ILE A CA 1
ATOM 2150 C C . ILE A 1 296 ? 67.050 64.642 80.846 1.00 27.87 296 ILE A C 1
ATOM 2151 O O . ILE A 1 296 ? 67.439 63.674 81.491 1.00 28.94 296 ILE A O 1
ATOM 2156 N N . LEU A 1 297 ? 66.485 65.700 81.408 1.00 29.38 297 LEU A N 1
ATOM 2157 C CA . LEU A 1 297 ? 66.340 65.794 82.845 1.00 30.92 297 LEU A CA 1
ATOM 2158 C C . LEU A 1 297 ? 64.901 66.039 83.246 1.00 31.42 297 LEU A C 1
ATOM 2159 O O . LEU A 1 297 ? 64.184 66.792 82.591 1.00 32.08 297 LEU A O 1
ATOM 2164 N N . PHE A 1 298 ? 64.479 65.374 84.316 1.00 32.51 298 PHE A N 1
ATOM 2165 C CA . PHE A 1 298 ? 63.131 65.528 84.855 1.00 34.36 298 PHE A CA 1
ATOM 2166 C C . PHE A 1 298 ? 63.272 65.971 86.304 1.00 36.41 298 PHE A C 1
ATOM 2167 O O . PHE A 1 298 ? 64.190 65.543 87.002 1.00 35.94 298 PHE A O 1
ATOM 2175 N N . CYS A 1 299 ? 62.362 66.818 86.765 1.00 38.37 299 CYS A N 1
ATOM 2176 C CA . CYS A 1 299 ? 62.408 67.258 88.156 1.00 40.66 299 CYS A CA 1
ATOM 2177 C C . CYS A 1 299 ? 61.020 67.722 88.569 1.00 42.74 299 CYS A C 1
ATOM 2178 O O . CYS A 1 299 ? 60.231 68.159 87.723 1.00 42.96 299 CYS A O 1
ATOM 2181 N N . ARG A 1 300 ? 60.705 67.598 89.857 1.00 44.20 300 ARG A N 1
ATOM 2182 C CA . ARG A 1 300 ? 59.401 68.035 90.362 1.00 46.23 300 ARG A CA 1
ATOM 2183 C C . ARG A 1 300 ? 59.578 69.465 90.871 1.00 46.62 300 ARG A C 1
ATOM 2184 O O . ARG A 1 300 ? 60.417 69.708 91.748 1.00 46.82 300 ARG A O 1
ATOM 2192 N N . LEU A 1 301 ? 58.796 70.398 90.321 1.00 47.00 301 LEU A N 1
ATOM 2193 C CA . LEU A 1 301 ? 58.890 71.817 90.680 1.00 47.42 301 LEU A CA 1
ATOM 2194 C C . LEU A 1 301 ? 57.618 72.437 91.244 1.00 47.97 301 LEU A C 1
ATOM 2195 O O . LEU A 1 301 ? 56.509 72.022 90.913 1.00 46.51 301 LEU A O 1
ATOM 2200 N N . ASP A 1 302 ? 57.791 73.445 92.100 1.00 49.38 302 ASP A N 1
ATOM 2201 C CA . ASP A 1 302 ? 56.650 74.151 92.679 1.00 51.15 302 ASP A CA 1
ATOM 2202 C C . ASP A 1 302 ? 55.943 74.899 91.562 1.00 51.12 302 ASP A C 1
ATOM 2203 O O . ASP A 1 302 ? 56.573 75.657 90.819 1.00 51.86 302 ASP A O 1
ATOM 2208 N N . SER A 1 303 ? 54.637 74.690 91.453 1.00 50.77 303 SER A N 1
ATOM 2209 C CA . SER A 1 303 ? 53.837 75.316 90.408 1.00 50.72 303 SER A CA 1
ATOM 2210 C C . SER A 1 303 ? 54.205 76.767 90.153 1.00 50.21 303 SER A C 1
ATOM 2211 O O . SER A 1 303 ? 54.402 77.174 89.011 1.00 50.86 303 SER A O 1
ATOM 2214 N N . ALA A 1 304 ? 54.293 77.549 91.219 1.00 49.74 304 ALA A N 1
ATOM 2215 C CA . ALA A 1 304 ? 54.615 78.964 91.096 1.00 49.49 304 ALA A CA 1
ATOM 2216 C C . ALA A 1 304 ? 55.954 79.172 90.397 1.00 49.22 304 ALA A C 1
ATOM 2217 O O . ALA A 1 304 ? 56.162 80.176 89.708 1.00 48.55 304 ALA A O 1
ATOM 2219 N N . MET A 1 305 ? 56.864 78.222 90.586 1.00 48.43 305 MET A N 1
ATOM 2220 C CA . MET A 1 305 ? 58.180 78.305 89.974 1.00 48.98 305 MET A CA 1
ATOM 2221 C C . MET A 1 305 ? 58.069 77.897 88.511 1.00 47.41 305 MET A C 1
ATOM 2222 O O . MET A 1 305 ? 58.906 78.258 87.679 1.00 47.19 305 MET A O 1
ATOM 2227 N N . ILE A 1 306 ? 57.035 77.131 88.196 1.00 46.17 306 ILE A N 1
ATOM 2228 C CA . ILE A 1 306 ? 56.843 76.705 86.824 1.00 44.45 306 ILE A CA 1
ATOM 2229 C C . ILE A 1 306 ? 56.321 77.888 86.020 1.00 43.64 306 ILE A C 1
ATOM 2230 O O . ILE A 1 306 ? 56.711 78.076 84.871 1.00 42.74 306 ILE A O 1
ATOM 2235 N N . ASP A 1 307 ? 55.460 78.700 86.631 1.00 43.90 307 ASP A N 1
ATOM 2236 C CA . ASP A 1 307 ? 54.920 79.868 85.937 1.00 43.62 307 ASP A CA 1
ATOM 2237 C C . ASP A 1 307 ? 55.990 80.934 85.777 1.00 42.85 307 ASP A C 1
ATOM 2238 O O . ASP A 1 307 ? 56.030 81.645 84.767 1.00 43.62 307 ASP A O 1
ATOM 2243 N N . ALA A 1 308 ? 56.860 81.046 86.777 1.00 41.22 308 ALA A N 1
ATOM 2244 C CA . ALA A 1 308 ? 57.943 82.014 86.731 1.00 39.70 308 ALA A CA 1
ATOM 2245 C C . ALA A 1 308 ? 58.891 81.653 85.589 1.00 38.44 308 ALA A C 1
ATOM 2246 O O . ALA A 1 308 ? 59.417 82.530 84.909 1.00 38.73 308 ALA A O 1
ATOM 2248 N N . LEU A 1 309 ? 59.119 80.361 85.380 1.00 36.89 309 LEU A N 1
ATOM 2249 C CA . LEU A 1 309 ? 59.991 79.947 84.295 1.00 36.36 309 LEU A CA 1
ATOM 2250 C C . LEU A 1 309 ? 59.244 80.191 82.993 1.00 35.25 309 LEU A C 1
ATOM 2251 O O . LEU A 1 309 ? 59.817 80.663 82.012 1.00 36.18 309 LEU A O 1
ATOM 2256 N N . LEU A 1 310 ? 57.951 79.890 82.992 1.00 34.96 310 LEU A N 1
ATOM 2257 C CA . LEU A 1 310 ? 57.133 80.106 81.806 1.00 35.11 310 LEU A CA 1
ATOM 2258 C C . LEU A 1 310 ? 57.061 81.593 81.464 1.00 34.76 310 LEU A C 1
ATOM 2259 O O . LEU A 1 310 ? 57.111 81.976 80.298 1.00 34.38 310 LEU A O 1
ATOM 2264 N N . LYS A 1 311 ? 56.935 82.427 82.488 1.00 34.76 311 LYS A N 1
ATOM 2265 C CA . LYS A 1 311 ? 56.865 83.866 82.290 1.00 35.33 311 LYS A CA 1
ATOM 2266 C C . LYS A 1 311 ? 58.245 84.362 81.882 1.00 34.71 311 LYS A C 1
ATOM 2267 O O . LYS A 1 311 ? 58.377 85.367 81.185 1.00 33.89 311 LYS A O 1
ATOM 2273 N N . ALA A 1 312 ? 59.277 83.641 82.310 1.00 34.17 312 ALA A N 1
ATOM 2274 C CA . ALA A 1 312 ? 60.644 84.021 81.977 1.00 34.52 312 ALA A CA 1
ATOM 2275 C C . ALA A 1 312 ? 60.963 83.689 80.518 1.00 33.91 312 ALA A C 1
ATOM 2276 O O . ALA A 1 312 ? 62.045 84.007 80.023 1.00 34.25 312 ALA A O 1
ATOM 2278 N N . GLY A 1 313 ? 60.020 83.042 79.838 1.00 33.98 313 GLY A N 1
ATOM 2279 C CA . GLY A 1 313 ? 60.206 82.708 78.436 1.00 34.30 313 GLY A CA 1
ATOM 2280 C C . GLY A 1 313 ? 60.854 81.367 78.138 1.00 34.06 313 GLY A C 1
ATOM 2281 O O . GLY A 1 313 ? 61.289 81.120 77.009 1.00 34.12 313 GLY A O 1
ATOM 2282 N N . PHE A 1 314 ? 60.922 80.497 79.136 1.00 33.45 314 PHE A N 1
ATOM 2283 C CA . PHE A 1 314 ? 61.537 79.198 78.930 1.00 33.65 314 PHE A CA 1
ATOM 2284 C C . PHE A 1 314 ? 60.557 78.259 78.248 1.00 34.06 314 PHE A C 1
ATOM 2285 O O . PHE A 1 314 ? 59.347 78.324 78.488 1.00 33.13 314 PHE A O 1
ATOM 2293 N N . GLY A 1 315 ? 61.089 77.389 77.394 1.00 33.16 315 GLY A N 1
ATOM 2294 C CA . GLY A 1 315 ? 60.253 76.425 76.704 1.00 33.16 315 GLY A CA 1
ATOM 2295 C C . GLY A 1 315 ? 60.523 75.042 77.267 1.00 33.01 315 GLY A C 1
ATOM 2296 O O . GLY A 1 315 ? 61.654 74.549 77.203 1.00 32.53 315 GLY A O 1
ATOM 2297 N N . PHE A 1 316 ? 59.495 74.420 77.834 1.00 33.26 316 PHE A N 1
ATOM 2298 C CA . PHE A 1 316 ? 59.632 73.083 78.400 1.00 35.05 316 PHE A CA 1
ATOM 2299 C C . PHE A 1 316 ? 58.257 72.464 78.602 1.00 36.15 316 PHE A C 1
ATOM 2300 O O . PHE A 1 316 ? 57.253 73.178 78.636 1.00 36.50 316 PHE A O 1
ATOM 2308 N N . TYR A 1 317 ? 58.210 71.137 78.718 1.00 38.62 317 TYR A N 1
ATOM 2309 C CA . TYR A 1 317 ? 56.946 70.436 78.944 1.00 40.42 317 TYR A CA 1
ATOM 2310 C C . TYR A 1 317 ? 56.755 70.281 80.434 1.00 41.12 317 TYR A C 1
ATOM 2311 O O . TYR A 1 317 ? 57.724 70.107 81.169 1.00 41.16 317 TYR A O 1
ATOM 2320 N N . HIS A 1 318 ? 55.504 70.316 80.877 1.00 42.66 318 HIS A N 1
ATOM 2321 C CA . HIS A 1 318 ? 55.211 70.207 82.299 1.00 44.61 318 HIS A CA 1
ATOM 2322 C C . HIS A 1 318 ? 53.854 69.578 82.592 1.00 45.81 318 HIS A C 1
ATOM 2323 O O . HIS A 1 318 ? 53.376 69.622 83.731 1.00 46.81 318 HIS A O 1
ATOM 2330 N N . ASP A 1 319 ? 53.240 68.971 81.584 1.00 47.41 319 ASP A N 1
ATOM 2331 C CA . ASP A 1 319 ? 51.921 68.383 81.781 1.00 48.97 319 ASP A CA 1
ATOM 2332 C C . ASP A 1 319 ? 51.787 66.927 81.348 1.00 49.35 319 ASP A C 1
ATOM 2333 O O . ASP A 1 319 ? 50.798 66.274 81.676 1.00 49.78 319 ASP A O 1
ATOM 2335 N N . ARG A 1 320 ? 52.781 66.421 80.626 1.00 50.20 320 ARG A N 1
ATOM 2336 C CA . ARG A 1 320 ? 52.754 65.056 80.093 1.00 50.57 320 ARG A CA 1
ATOM 2337 C C . ARG A 1 320 ? 52.930 63.877 81.062 1.00 49.95 320 ARG A C 1
ATOM 2338 O O . ARG A 1 320 ? 52.687 62.733 80.676 1.00 50.38 320 ARG A O 1
ATOM 2346 N N . TRP A 1 321 ? 53.341 64.137 82.300 1.00 49.28 321 TRP A N 1
ATOM 2347 C CA . TRP A 1 321 ? 53.569 63.060 83.271 1.00 49.11 321 TRP A CA 1
ATOM 2348 C C . TRP A 1 321 ? 52.763 63.241 84.562 1.00 50.40 321 TRP A C 1
ATOM 2349 O O . TRP A 1 321 ? 51.552 63.479 84.524 1.00 50.48 321 TRP A O 1
ATOM 2360 N N . GLY A 1 322 ? 53.432 63.115 85.704 1.00 51.33 322 GLY A N 1
ATOM 2361 C CA . GLY A 1 322 ? 52.740 63.280 86.970 1.00 52.24 322 GLY A CA 1
ATOM 2362 C C . GLY A 1 322 ? 52.554 64.750 87.280 1.00 52.39 322 GLY A C 1
ATOM 2363 O O . GLY A 1 322 ? 53.041 65.605 86.529 1.00 53.22 322 GLY A O 1
ATOM 2364 N N . PRO A 1 323 ? 51.847 65.089 88.368 1.00 52.09 323 PRO A N 1
ATOM 2365 C CA . PRO A 1 323 ? 51.645 66.502 88.713 1.00 50.82 323 PRO A CA 1
ATOM 2366 C C . PRO A 1 323 ? 52.948 67.152 89.185 1.00 49.83 323 PRO A C 1
ATOM 2367 O O . PRO A 1 323 ? 53.658 66.599 90.034 1.00 49.42 323 PRO A O 1
ATOM 2371 N N . ASN A 1 324 ? 53.267 68.312 88.615 1.00 48.63 324 ASN A N 1
ATOM 2372 C CA . ASN A 1 324 ? 54.479 69.045 88.971 1.00 47.55 324 ASN A CA 1
ATOM 2373 C C . ASN A 1 324 ? 55.785 68.453 88.428 1.00 45.93 324 ASN A C 1
ATOM 2374 O O . ASN A 1 324 ? 56.870 68.804 88.897 1.00 45.47 324 ASN A O 1
ATOM 2379 N N . VAL A 1 325 ? 55.693 67.562 87.447 1.00 43.37 325 VAL A N 1
ATOM 2380 C CA . VAL A 1 325 ? 56.899 66.966 86.865 1.00 40.90 325 VAL A CA 1
ATOM 2381 C C . VAL A 1 325 ? 57.273 67.695 85.574 1.00 38.64 325 VAL A C 1
ATOM 2382 O O . VAL A 1 325 ? 56.518 67.685 84.605 1.00 38.23 325 VAL A O 1
ATOM 2386 N N . VAL A 1 326 ? 58.456 68.297 85.561 1.00 36.31 326 VAL A N 1
ATOM 2387 C CA . VAL A 1 326 ? 58.926 69.053 84.409 1.00 35.15 326 VAL A CA 1
ATOM 2388 C C . VAL A 1 326 ? 60.055 68.364 83.649 1.00 33.13 326 VAL A C 1
ATOM 2389 O O . VAL A 1 326 ? 60.828 67.596 84.222 1.00 32.10 326 VAL A O 1
ATOM 2393 N N . ARG A 1 327 ? 60.150 68.640 82.352 1.00 30.98 327 ARG A N 1
ATOM 2394 C CA . ARG A 1 327 ? 61.199 68.027 81.552 1.00 29.67 327 ARG A CA 1
ATOM 2395 C C . ARG A 1 327 ? 62.027 69.055 80.818 1.00 27.98 327 ARG A C 1
ATOM 2396 O O . ARG A 1 327 ? 61.499 69.902 80.113 1.00 29.24 327 ARG A O 1
ATOM 2404 N N . PHE A 1 328 ? 63.336 68.980 80.996 1.00 27.93 328 PHE A N 1
ATOM 2405 C CA . PHE A 1 328 ? 64.242 69.881 80.312 1.00 26.90 328 PHE A CA 1
ATOM 2406 C C . PHE A 1 328 ? 65.111 68.996 79.436 1.00 25.57 328 PHE A C 1
ATOM 2407 O O . PHE A 1 328 ? 65.646 67.991 79.893 1.00 25.24 328 PHE A O 1
ATOM 2415 N N . VAL A 1 329 ? 65.246 69.367 78.174 1.00 24.01 329 VAL A N 1
ATOM 2416 C CA . VAL A 1 329 ? 66.065 68.592 77.262 1.00 22.79 329 VAL A CA 1
ATOM 2417 C C . VAL A 1 329 ? 67.141 69.497 76.708 1.00 22.59 329 VAL A C 1
ATOM 2418 O O . VAL A 1 329 ? 66.847 70.599 76.264 1.00 23.18 329 VAL A O 1
ATOM 2422 N N . THR A 1 330 ? 68.386 69.035 76.743 1.00 22.23 330 THR A N 1
ATOM 2423 C CA . THR A 1 330 ? 69.499 69.816 76.225 1.00 23.51 330 THR A CA 1
ATOM 2424 C C . THR A 1 330 ? 69.983 69.227 74.903 1.00 24.68 330 THR A C 1
ATOM 2425 O O . THR A 1 330 ? 69.691 68.072 74.590 1.00 23.41 330 THR A O 1
ATOM 2429 N N . SER A 1 331 ? 70.726 70.023 74.133 1.00 24.04 331 SER A N 1
ATOM 2430 C CA . SER A 1 331 ? 71.241 69.563 72.852 1.00 25.81 331 SER A CA 1
ATOM 2431 C C . SER A 1 331 ? 72.733 69.813 72.713 1.00 26.00 331 SER A C 1
ATOM 2432 O O . SER A 1 331 ? 73.375 70.375 73.598 1.00 26.91 331 SER A O 1
ATOM 2435 N N . PHE A 1 332 ? 73.260 69.401 71.570 1.00 26.64 332 PHE A N 1
ATOM 2436 C CA . PHE A 1 332 ? 74.667 69.544 71.237 1.00 27.63 332 PHE A CA 1
ATOM 2437 C C . PHE A 1 332 ? 75.102 71.008 71.250 1.00 28.97 332 PHE A C 1
ATOM 2438 O O . PHE A 1 332 ? 76.284 71.304 71.409 1.00 27.92 332 PHE A O 1
ATOM 2446 N N . ALA A 1 333 ? 74.139 71.912 71.066 1.00 29.15 333 ALA A N 1
ATOM 2447 C CA . ALA A 1 333 ? 74.414 73.340 71.037 1.00 28.91 333 ALA A CA 1
ATOM 2448 C C . ALA A 1 333 ? 74.133 74.036 72.366 1.00 28.08 333 ALA A C 1
ATOM 2449 O O . ALA A 1 333 ? 74.310 75.246 72.482 1.00 28.79 333 ALA A O 1
ATOM 2451 N N . THR A 1 334 ? 73.687 73.283 73.365 1.00 28.35 334 THR A N 1
ATOM 2452 C CA . THR A 1 334 ? 73.408 73.870 74.669 1.00 27.89 334 THR A CA 1
ATOM 2453 C C . THR A 1 334 ? 74.737 74.200 75.345 1.00 28.49 334 THR A C 1
ATOM 2454 O O . THR A 1 334 ? 75.539 73.307 75.627 1.00 27.54 334 THR A O 1
ATOM 2458 N N . THR A 1 335 ? 74.968 75.485 75.591 1.00 28.93 335 THR A N 1
ATOM 2459 C CA . THR A 1 335 ? 76.207 75.933 76.219 1.00 29.75 335 THR A CA 1
ATOM 2460 C C . THR A 1 335 ? 76.088 75.884 77.728 1.00 29.12 335 THR A C 1
ATOM 2461 O O . THR A 1 335 ? 74.989 75.767 78.269 1.00 29.92 335 THR A O 1
ATOM 2465 N N . ALA A 1 336 ? 77.225 75.974 78.411 1.00 29.40 336 ALA A N 1
ATOM 2466 C CA . ALA A 1 336 ? 77.223 75.970 79.868 1.00 29.58 336 ALA A CA 1
ATOM 2467 C C . ALA A 1 336 ? 76.463 77.223 80.295 1.00 29.36 336 ALA A C 1
ATOM 2468 O O . ALA A 1 336 ? 75.764 77.237 81.312 1.00 29.15 336 ALA A O 1
ATOM 2470 N N . GLU A 1 337 ? 76.602 78.268 79.482 1.00 30.48 337 GLU A N 1
ATOM 2471 C CA . GLU A 1 337 ? 75.942 79.547 79.711 1.00 32.11 337 GLU A CA 1
ATOM 2472 C C . GLU A 1 337 ? 74.419 79.405 79.669 1.00 31.23 337 GLU A C 1
ATOM 2473 O O . GLU A 1 337 ? 73.708 79.958 80.518 1.00 29.51 337 GLU A O 1
ATOM 2479 N N . ASP A 1 338 ? 73.920 78.677 78.668 1.00 30.99 338 ASP A N 1
ATOM 2480 C CA . ASP A 1 338 ? 72.480 78.463 78.531 1.00 29.98 338 ASP A CA 1
ATOM 2481 C C . ASP A 1 338 ? 71.943 77.811 79.791 1.00 29.10 338 ASP A C 1
ATOM 2482 O O . ASP A 1 338 ? 70.886 78.181 80.298 1.00 28.48 338 ASP A O 1
ATOM 2487 N N . VAL A 1 339 ? 72.683 76.821 80.281 1.00 29.15 339 VAL A N 1
ATOM 2488 C CA . VAL A 1 339 ? 72.304 76.092 81.482 1.00 28.42 339 VAL A CA 1
ATOM 2489 C C . VAL A 1 339 ? 72.373 76.972 82.722 1.00 29.20 339 VAL A C 1
ATOM 2490 O O . VAL A 1 339 ? 71.515 76.894 83.600 1.00 28.38 339 VAL A O 1
ATOM 2494 N N . ASP A 1 340 ? 73.400 77.808 82.803 1.00 30.16 340 ASP A N 1
ATOM 2495 C CA . ASP A 1 340 ? 73.539 78.670 83.967 1.00 31.10 340 ASP A CA 1
ATOM 2496 C C . ASP A 1 340 ? 72.431 79.702 84.025 1.00 31.75 340 ASP A C 1
ATOM 2497 O O . ASP A 1 340 ? 72.081 80.182 85.098 1.00 30.48 340 ASP A O 1
ATOM 2502 N N . HIS A 1 341 ? 71.861 80.032 82.871 1.00 31.78 341 HIS A N 1
ATOM 2503 C CA . HIS A 1 341 ? 70.771 80.996 82.853 1.00 31.39 341 HIS A CA 1
ATOM 2504 C C . HIS A 1 341 ? 69.549 80.337 83.475 1.00 31.16 341 HIS A C 1
ATOM 2505 O O . HIS A 1 341 ? 68.878 80.918 84.333 1.00 30.73 341 HIS A O 1
ATOM 2512 N N . LEU A 1 342 ? 69.262 79.113 83.045 1.00 30.19 342 LEU A N 1
ATOM 2513 C CA . LEU A 1 342 ? 68.118 78.391 83.576 1.00 29.31 342 LEU A CA 1
ATOM 2514 C C . LEU A 1 342 ? 68.260 78.185 85.080 1.00 28.89 342 LEU A C 1
ATOM 2515 O O . LEU A 1 342 ? 67.295 78.357 85.825 1.00 29.98 342 LEU A O 1
ATOM 2520 N N . LEU A 1 343 ? 69.454 77.810 85.533 1.00 28.79 343 LEU A N 1
ATOM 2521 C CA . LEU A 1 343 ? 69.666 77.586 86.961 1.00 29.50 343 LEU A CA 1
ATOM 2522 C C . LEU A 1 343 ? 69.420 78.862 87.756 1.00 30.53 343 LEU A C 1
ATOM 2523 O O . LEU A 1 343 ? 68.754 78.844 88.792 1.00 30.44 343 LEU A O 1
ATOM 2528 N N . ASN A 1 344 ? 69.948 79.970 87.252 1.00 31.83 344 ASN A N 1
ATOM 2529 C CA . ASN A 1 344 ? 69.778 81.254 87.909 1.00 33.87 344 ASN A CA 1
ATOM 2530 C C . ASN A 1 344 ? 68.291 81.569 88.016 1.00 33.95 344 ASN A C 1
ATOM 2531 O O . ASN A 1 344 ? 67.798 81.894 89.090 1.00 33.77 344 ASN A O 1
ATOM 2536 N N . GLN A 1 345 ? 67.565 81.458 86.906 1.00 35.03 345 GLN A N 1
ATOM 2537 C CA . GLN A 1 345 ? 66.132 81.743 86.932 1.00 34.38 345 GLN A CA 1
ATOM 2538 C C . GLN A 1 345 ? 65.384 80.814 87.875 1.00 34.79 345 GLN A C 1
ATOM 2539 O O . GLN A 1 345 ? 64.380 81.200 88.476 1.00 34.73 345 GLN A O 1
ATOM 2545 N N . VAL A 1 346 ? 65.860 79.581 88.006 1.00 35.76 346 VAL A N 1
ATOM 2546 C CA . VAL A 1 346 ? 65.211 78.656 88.924 1.00 36.32 346 VAL A CA 1
ATOM 2547 C C . VAL A 1 346 ? 65.484 79.136 90.351 1.00 37.15 346 VAL A C 1
ATOM 2548 O O . VAL A 1 346 ? 64.578 79.201 91.183 1.00 35.95 346 VAL A O 1
ATOM 2552 N N . ARG A 1 347 ? 66.743 79.469 90.621 1.00 39.48 347 ARG A N 1
ATOM 2553 C CA . ARG A 1 347 ? 67.144 79.939 91.946 1.00 42.44 347 ARG A CA 1
ATOM 2554 C C . ARG A 1 347 ? 66.327 81.170 92.310 1.00 42.54 347 ARG A C 1
ATOM 2555 O O . ARG A 1 347 ? 65.596 81.182 93.303 1.00 41.81 347 ARG A O 1
ATOM 2563 N N . LEU A 1 348 ? 66.449 82.204 91.486 1.00 42.90 348 LEU A N 1
ATOM 2564 C CA . LEU A 1 348 ? 65.733 83.454 91.711 1.00 44.19 348 LEU A CA 1
ATOM 2565 C C . LEU A 1 348 ? 64.227 83.246 91.864 1.00 45.27 348 LEU A C 1
ATOM 2566 O O . LEU A 1 348 ? 63.557 84.029 92.540 1.00 46.54 348 LEU A O 1
ATOM 2571 N N . ALA A 1 349 ? 63.687 82.187 91.264 1.00 46.54 349 ALA A N 1
ATOM 2572 C CA . ALA A 1 349 ? 62.252 81.937 91.362 1.00 47.48 349 ALA A CA 1
ATOM 2573 C C . ALA A 1 349 ? 61.873 81.028 92.519 1.00 48.57 349 ALA A C 1
ATOM 2574 O O . ALA A 1 349 ? 60.685 80.754 92.734 1.00 49.57 349 ALA A O 1
ATOM 2576 N N . ALA A 1 350 ? 62.871 80.562 93.264 1.00 49.40 350 ALA A N 1
ATOM 2577 C CA . ALA A 1 350 ? 62.630 79.668 94.393 1.00 50.63 350 ALA A CA 1
ATOM 2578 C C . ALA A 1 350 ? 62.344 80.431 95.682 1.00 51.72 350 ALA A C 1
ATOM 2579 O O . ALA A 1 350 ? 61.705 79.899 96.600 1.00 52.56 350 ALA A O 1
#

InterPro domains:
  IPR001597 Aromatic amino acid beta-eliminating lyase/threonine aldolase [PF01212] (13-291)
  IPR015421 Pyridoxal phosphate-dependent transferase, major domain [G3DSA:3.40.640.10] (22-261)
  IPR015422 Pyridoxal phosphate-dependent transferase, small domain [G3DSA:3.90.1150.10] (15-343)
  IPR015424 Pyridoxal phosphate-dependent transferase [SSF53383] (12-348)
  IPR026273 Low specificity L-threonine aldolase, bacteria [PIRSF038940] (12-351)